Protein AF-A0A353JY39-F1 (afdb_monomer_lite)

Foldseek 3Di:
DDPPPDPPVVVVVVVVVVVVVVVVVVVVVVVVVVVVVLVVVLLVLLVQLLVLLVLLCVLQVCLLVDDPPPVVSLVVSLVSLVVSLVSLVVSLVVLVVDDDDPVLVQLSVLQSQLSVLVSVLSVLLSVCSVPLQDPCLVVSLVSSLVSNVSSQVSQVSSDDDSNGRDNPPSSNCRSVSSSSNSVVNNVLLVVLVVLLVLLVQLLVLVVVLLVLVVVLLDDLLVVVVCVVVVVDDLVVSVVNLVVSLVSLVVSVVSLVPRDDDPVCVVLSVLVVVLSVLSNVLSVLVNVLSVVCVVCVPDPCPVVSVVSSVVSVVSSVVSVVSSVVSVVVSVVSSVQSNDSVND

Radius of gyration: 44.26 Å; chains: 1; bounding box: 111×28×145 Å

Structure (mmCIF, N/CA/C/O backbone):
data_AF-A0A353JY39-F1
#
_entry.id   AF-A0A353JY39-F1
#
loop_
_atom_site.group_PDB
_atom_site.id
_atom_site.type_symbol
_atom_site.label_atom_id
_atom_site.label_alt_id
_atom_site.label_comp_id
_atom_site.label_asym_id
_atom_site.label_entity_id
_atom_site.label_seq_id
_atom_site.pdbx_PDB_ins_code
_atom_site.Cartn_x
_atom_site.Cartn_y
_atom_site.Cartn_z
_atom_site.occupancy
_atom_site.B_iso_or_equiv
_atom_site.auth_seq_id
_atom_site.auth_comp_id
_atom_site.auth_asym_id
_atom_site.auth_atom_id
_atom_site.pdbx_PDB_model_num
ATOM 1 N N . MET A 1 1 ? 64.633 9.446 -84.392 1.00 46.12 1 MET A N 1
ATOM 2 C CA . MET A 1 1 ? 63.881 8.687 -83.368 1.00 46.12 1 MET A CA 1
ATOM 3 C C . MET A 1 1 ? 62.642 8.111 -84.036 1.00 46.12 1 MET A C 1
ATOM 5 O O . MET A 1 1 ? 61.739 8.867 -84.366 1.00 46.12 1 MET A O 1
ATOM 9 N N . GLU A 1 2 ? 62.641 6.811 -84.340 1.00 43.53 2 GLU A N 1
ATOM 10 C CA . GLU A 1 2 ? 61.484 6.137 -84.943 1.00 43.53 2 GLU A CA 1
ATOM 11 C C . GLU A 1 2 ? 60.332 6.059 -83.935 1.00 43.53 2 GLU A C 1
ATOM 13 O O . GLU A 1 2 ? 60.434 5.409 -82.895 1.00 43.53 2 GLU A O 1
ATOM 18 N N . ASN A 1 3 ? 59.214 6.708 -84.256 1.00 50.06 3 ASN A N 1
ATOM 19 C CA . ASN A 1 3 ? 57.955 6.507 -83.549 1.00 50.06 3 ASN A CA 1
ATOM 20 C C . ASN A 1 3 ? 57.440 5.100 -83.891 1.00 50.06 3 ASN A C 1
ATOM 22 O O . ASN A 1 3 ? 56.771 4.910 -84.909 1.00 50.06 3 ASN A O 1
ATOM 26 N N . LYS A 1 4 ? 57.769 4.099 -83.060 1.00 56.47 4 LYS A N 1
ATOM 27 C CA . LYS A 1 4 ? 57.176 2.755 -83.143 1.00 56.47 4 LYS A CA 1
ATOM 28 C C . LYS A 1 4 ? 55.656 2.904 -83.058 1.00 56.47 4 LYS A C 1
ATOM 30 O O . LYS A 1 4 ? 55.107 3.148 -81.985 1.00 56.47 4 LYS A O 1
ATOM 35 N N . LYS A 1 5 ? 54.968 2.783 -84.201 1.00 60.97 5 LYS A N 1
ATOM 36 C CA . LYS A 1 5 ? 53.504 2.767 -84.258 1.00 60.97 5 LYS A CA 1
ATOM 37 C C . LYS A 1 5 ? 53.021 1.603 -83.402 1.00 60.97 5 LYS A C 1
ATOM 39 O O . LYS A 1 5 ? 53.184 0.439 -83.751 1.00 60.97 5 LYS A O 1
ATOM 44 N N . MET A 1 6 ? 52.459 1.954 -82.255 1.00 65.38 6 MET A N 1
ATOM 45 C CA . MET A 1 6 ? 51.831 1.036 -81.321 1.00 65.38 6 MET A CA 1
ATOM 46 C C . MET A 1 6 ? 50.831 0.149 -82.073 1.00 65.38 6 MET A C 1
ATOM 48 O O . MET A 1 6 ? 49.957 0.681 -82.767 1.00 65.38 6 MET A O 1
ATOM 52 N N . SER A 1 7 ? 50.980 -1.177 -81.971 1.00 76.31 7 SER A N 1
ATOM 53 C CA . SER A 1 7 ? 50.099 -2.113 -82.673 1.00 76.31 7 SER A CA 1
ATOM 54 C C . SER A 1 7 ? 48.652 -1.890 -82.228 1.00 76.31 7 SER A C 1
ATOM 56 O O . SER A 1 7 ? 48.381 -1.588 -81.063 1.00 76.31 7 SER A O 1
ATOM 58 N N . THR A 1 8 ? 47.709 -2.012 -83.160 1.00 74.81 8 THR A N 1
ATOM 59 C CA . THR A 1 8 ? 46.280 -1.776 -82.906 1.00 74.81 8 THR A CA 1
ATOM 60 C C . THR A 1 8 ? 45.768 -2.584 -81.705 1.00 74.81 8 THR A C 1
ATOM 62 O O . THR A 1 8 ? 44.986 -2.062 -80.916 1.00 74.81 8 THR A O 1
ATOM 65 N N . GLY A 1 9 ? 46.289 -3.799 -81.487 1.00 78.56 9 GLY A N 1
ATOM 66 C CA . GLY A 1 9 ? 45.952 -4.635 -80.328 1.00 78.56 9 GLY A CA 1
ATOM 67 C C . GLY A 1 9 ? 46.364 -4.037 -78.976 1.00 78.56 9 GLY A C 1
ATOM 68 O O . GLY A 1 9 ? 45.586 -4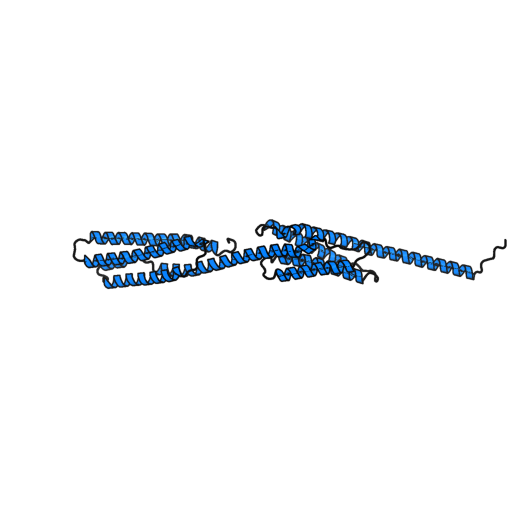.084 -78.027 1.00 78.56 9 GLY A O 1
ATOM 69 N N . LEU A 1 10 ? 47.535 -3.395 -78.884 1.00 81.44 10 LEU A N 1
ATOM 70 C CA . LEU A 1 10 ? 47.996 -2.778 -77.634 1.00 81.44 10 LEU A CA 1
ATOM 71 C C . LEU A 1 10 ? 47.158 -1.537 -77.268 1.00 81.44 10 LEU A C 1
ATOM 73 O O . LEU A 1 10 ? 46.909 -1.287 -76.091 1.00 81.44 10 LEU A O 1
ATOM 77 N N . LYS A 1 11 ? 46.654 -0.797 -78.267 1.00 83.00 11 LYS A N 1
ATOM 78 C CA . LYS A 1 11 ? 45.727 0.329 -78.043 1.00 83.00 11 LYS A CA 1
ATOM 79 C C . LYS A 1 11 ? 44.382 -0.140 -77.481 1.00 83.00 11 LYS A C 1
ATOM 81 O O . LYS A 1 11 ? 43.864 0.485 -76.561 1.00 83.00 11 LYS A O 1
ATOM 86 N N . VAL A 1 12 ? 43.843 -1.247 -77.998 1.00 84.88 12 VAL A N 1
ATOM 87 C CA . VAL A 1 12 ? 42.576 -1.832 -77.522 1.00 84.88 12 VAL A CA 1
ATOM 88 C C . VAL A 1 12 ? 42.689 -2.294 -76.066 1.00 84.88 12 VAL A C 1
ATOM 90 O O . VAL A 1 12 ? 41.797 -2.006 -75.273 1.00 84.88 12 VAL A O 1
ATOM 93 N N . ILE A 1 13 ? 43.804 -2.929 -75.685 1.00 86.56 13 ILE A N 1
ATOM 94 C CA . ILE A 1 13 ? 44.046 -3.377 -74.301 1.00 86.56 13 ILE A CA 1
ATOM 95 C C . ILE A 1 13 ? 44.096 -2.192 -73.328 1.00 86.56 13 ILE A C 1
ATOM 97 O O . ILE A 1 13 ? 43.493 -2.252 -72.259 1.00 86.56 13 ILE A O 1
ATOM 101 N N . ILE A 1 14 ? 44.770 -1.097 -73.697 1.00 86.94 14 ILE A N 1
ATOM 102 C CA . ILE A 1 14 ? 44.847 0.099 -72.843 1.00 86.94 14 ILE A CA 1
ATOM 103 C C . ILE A 1 14 ? 43.473 0.745 -72.670 1.00 86.94 14 ILE A C 1
ATOM 105 O O . ILE A 1 14 ? 43.105 1.085 -71.549 1.00 86.94 14 ILE A O 1
ATOM 109 N N . VAL A 1 15 ? 42.691 0.878 -73.746 1.00 88.81 15 VAL A N 1
ATOM 110 C CA . VAL A 1 15 ? 41.332 1.437 -73.667 1.00 88.81 15 VAL A CA 1
ATOM 111 C C . VAL A 1 15 ? 40.428 0.555 -72.802 1.00 88.81 15 VAL A C 1
ATOM 113 O O . VAL A 1 15 ? 39.748 1.074 -71.921 1.00 88.81 15 VAL A O 1
ATOM 116 N N . ALA A 1 16 ? 40.472 -0.770 -72.977 1.00 87.31 16 ALA A N 1
ATOM 117 C CA . ALA A 1 16 ? 39.720 -1.704 -72.139 1.00 87.31 16 ALA A CA 1
ATOM 118 C C . ALA A 1 16 ? 40.132 -1.610 -70.658 1.00 87.31 16 ALA A C 1
ATOM 120 O O . ALA A 1 16 ? 39.270 -1.577 -69.781 1.00 87.31 16 ALA A O 1
ATOM 121 N N . GLY A 1 17 ? 41.435 -1.495 -70.377 1.00 89.44 17 GLY A N 1
ATOM 122 C CA . GLY A 1 17 ? 41.959 -1.305 -69.024 1.00 89.44 17 GLY A CA 1
ATOM 123 C C . GLY A 1 17 ? 41.495 0.003 -68.379 1.00 89.44 17 GLY A C 1
ATOM 124 O O . GLY A 1 17 ? 41.065 -0.004 -67.226 1.00 89.44 17 GLY A O 1
ATOM 125 N N . ILE A 1 18 ? 41.508 1.113 -69.126 1.00 90.19 18 ILE A N 1
ATOM 126 C CA . ILE A 1 18 ? 40.996 2.408 -68.656 1.00 90.19 18 ILE A CA 1
ATOM 127 C C . ILE A 1 18 ? 39.492 2.318 -68.384 1.00 90.19 18 ILE A C 1
ATOM 129 O O . ILE A 1 18 ? 39.057 2.739 -67.317 1.00 90.19 18 ILE A O 1
ATOM 133 N N . CYS A 1 19 ? 38.703 1.718 -69.283 1.00 90.12 19 CYS A N 1
ATOM 134 C CA . CYS A 1 19 ? 37.266 1.531 -69.075 1.00 90.12 19 CYS A CA 1
ATOM 135 C C . CYS A 1 19 ? 36.965 0.703 -67.817 1.00 90.12 19 CYS A C 1
ATOM 137 O O . CYS A 1 19 ? 36.124 1.108 -67.016 1.00 90.12 19 CYS A O 1
ATOM 139 N N . LEU A 1 20 ? 37.669 -0.413 -67.600 1.00 89.38 20 LEU A N 1
ATOM 140 C CA . LEU A 1 20 ? 37.505 -1.236 -66.396 1.00 89.38 20 LEU A CA 1
ATOM 141 C C . LEU A 1 20 ? 37.876 -0.467 -65.123 1.00 89.38 20 LEU A C 1
ATOM 143 O O . LEU A 1 20 ? 37.146 -0.530 -64.134 1.00 89.38 20 LEU A O 1
ATOM 147 N N . LEU A 1 21 ? 38.966 0.306 -65.154 1.00 89.94 21 LEU A N 1
ATOM 148 C CA . LEU A 1 21 ? 39.374 1.143 -64.028 1.00 89.94 21 LEU A CA 1
ATOM 149 C C . LEU A 1 21 ? 38.345 2.248 -63.744 1.00 89.94 21 LEU A C 1
ATOM 151 O O . LEU A 1 21 ? 38.000 2.475 -62.588 1.00 89.94 21 LEU A O 1
ATOM 155 N N . SER A 1 22 ? 37.808 2.906 -64.775 1.00 85.00 22 SER A N 1
ATOM 156 C CA . SER A 1 22 ? 36.758 3.921 -64.630 1.00 85.00 22 SER A CA 1
ATOM 157 C C . SER A 1 22 ? 35.471 3.338 -64.044 1.00 85.00 22 SER A C 1
ATOM 159 O O . SER A 1 22 ? 34.883 3.953 -63.155 1.00 85.00 22 SER A O 1
ATOM 161 N N . VAL A 1 23 ? 35.060 2.142 -64.482 1.00 88.31 23 VAL A N 1
ATOM 162 C CA . VAL A 1 23 ? 33.900 1.426 -63.924 1.00 88.31 23 VAL A CA 1
ATOM 163 C C . VAL A 1 23 ? 34.144 1.056 -62.462 1.00 88.31 23 VAL A C 1
ATOM 165 O O . VAL A 1 23 ? 33.276 1.295 -61.627 1.00 88.31 23 VAL A O 1
ATOM 168 N N . TYR A 1 24 ? 35.331 0.546 -62.122 1.00 87.69 24 TYR A N 1
ATOM 169 C CA . TYR A 1 24 ? 35.697 0.233 -60.739 1.00 87.69 24 TYR A CA 1
ATOM 170 C C . TYR A 1 24 ? 35.691 1.477 -59.839 1.00 87.69 24 TYR A C 1
ATOM 172 O O . TYR A 1 24 ? 35.116 1.455 -58.750 1.00 87.69 24 TYR A O 1
ATOM 180 N N . ILE A 1 25 ? 36.277 2.585 -60.302 1.00 85.50 25 ILE A N 1
ATOM 181 C CA . ILE A 1 25 ? 36.287 3.856 -59.572 1.00 85.50 25 ILE A CA 1
ATOM 182 C C . ILE A 1 25 ? 34.849 4.344 -59.362 1.00 85.50 25 ILE A C 1
ATOM 184 O O . ILE A 1 25 ? 34.462 4.592 -58.221 1.00 85.50 25 ILE A O 1
ATOM 188 N N . ALA A 1 26 ? 34.031 4.411 -60.415 1.00 81.81 26 ALA A N 1
ATOM 189 C CA . ALA A 1 26 ? 32.632 4.831 -60.325 1.00 81.81 26 ALA A CA 1
ATOM 190 C C . ALA A 1 26 ? 31.807 3.941 -59.376 1.00 81.81 26 ALA A C 1
ATOM 192 O O . ALA A 1 26 ? 31.045 4.454 -58.551 1.00 81.81 26 ALA A O 1
ATOM 193 N N . TYR A 1 27 ? 32.005 2.623 -59.435 1.00 82.00 27 TYR A N 1
ATOM 194 C CA . TYR A 1 27 ? 31.388 1.657 -58.527 1.00 82.00 27 TYR A CA 1
ATOM 195 C C . TYR A 1 27 ? 31.804 1.906 -57.070 1.00 82.00 27 TYR A C 1
ATOM 197 O O . TYR A 1 27 ? 30.948 2.029 -56.196 1.00 82.00 27 TYR A O 1
ATOM 205 N N . SER A 1 28 ? 33.105 2.087 -56.813 1.00 78.94 28 SER A N 1
ATOM 206 C CA . SER A 1 28 ? 33.630 2.365 -55.470 1.00 78.94 28 SER A CA 1
ATOM 207 C C . SER A 1 28 ? 33.108 3.687 -54.893 1.00 78.94 28 SER A C 1
ATOM 209 O O . SER A 1 28 ? 32.737 3.746 -53.723 1.00 78.94 28 SER A O 1
ATOM 211 N N . PHE A 1 29 ? 33.007 4.742 -55.709 1.00 82.44 29 PHE A N 1
ATOM 212 C CA . PHE A 1 29 ? 32.440 6.028 -55.298 1.00 82.44 29 PHE A CA 1
ATOM 213 C C . PHE A 1 29 ? 30.951 5.917 -54.974 1.00 82.44 29 PHE A C 1
ATOM 215 O O . PHE A 1 29 ? 30.500 6.489 -53.981 1.00 82.44 29 PHE A O 1
ATOM 222 N N . THR A 1 30 ? 30.199 5.173 -55.787 1.00 76.81 30 THR A N 1
ATOM 223 C CA . THR A 1 30 ? 28.758 4.974 -55.589 1.00 76.81 30 THR A CA 1
ATOM 224 C C . THR A 1 30 ? 28.490 4.200 -54.302 1.00 76.81 30 THR A C 1
ATOM 226 O O . THR A 1 30 ? 27.730 4.677 -53.463 1.00 76.81 30 THR A O 1
ATOM 229 N N . ILE A 1 31 ? 29.206 3.092 -54.082 1.00 76.56 31 ILE A N 1
ATOM 230 C CA . ILE A 1 31 ? 29.132 2.314 -52.839 1.00 76.56 31 ILE A CA 1
ATOM 231 C C . ILE A 1 31 ? 29.473 3.183 -51.634 1.00 76.56 31 ILE A C 1
ATOM 233 O O . ILE A 1 31 ? 28.668 3.303 -50.717 1.00 76.56 31 ILE A O 1
ATOM 237 N N . ASN A 1 32 ? 30.609 3.885 -51.669 1.00 80.81 32 ASN A N 1
ATOM 238 C CA . ASN A 1 32 ? 31.017 4.746 -50.561 1.00 80.81 32 ASN A CA 1
ATOM 239 C C . ASN A 1 32 ? 29.974 5.834 -50.256 1.00 80.81 32 ASN A C 1
ATOM 241 O O . ASN A 1 32 ? 29.791 6.210 -49.097 1.00 80.81 32 ASN A O 1
ATOM 245 N N . LYS A 1 33 ? 29.279 6.359 -51.272 1.00 80.62 33 LYS A N 1
ATOM 246 C CA . LYS A 1 33 ? 28.194 7.331 -51.089 1.00 80.62 33 LYS A CA 1
ATOM 247 C C . LYS A 1 33 ? 26.969 6.696 -50.425 1.00 80.62 33 LYS A C 1
ATOM 249 O O . LYS A 1 33 ? 26.444 7.287 -49.481 1.00 80.62 33 LYS A O 1
ATOM 254 N N . GLU A 1 34 ? 26.536 5.524 -50.884 1.00 76.75 34 GLU A N 1
ATOM 255 C CA . GLU A 1 34 ? 25.415 4.776 -50.297 1.00 76.75 34 GLU A CA 1
ATOM 256 C C . GLU A 1 34 ? 25.694 4.389 -48.841 1.00 76.75 34 GLU A C 1
ATOM 258 O O . GLU A 1 34 ? 24.859 4.608 -47.963 1.00 76.75 34 GLU A O 1
ATOM 263 N N . ASP A 1 35 ? 26.908 3.926 -48.554 1.00 86.25 35 ASP A N 1
ATOM 264 C CA . ASP A 1 35 ? 27.337 3.567 -47.204 1.00 86.25 35 ASP A CA 1
ATOM 265 C C . ASP A 1 35 ? 27.367 4.769 -46.271 1.00 86.25 35 ASP A C 1
ATOM 267 O O . ASP A 1 35 ? 26.907 4.695 -45.133 1.00 86.25 35 ASP A O 1
ATOM 271 N N . ASN A 1 36 ? 27.889 5.901 -46.749 1.00 86.62 36 ASN A N 1
ATOM 272 C CA . ASN A 1 36 ? 27.896 7.135 -45.978 1.00 86.62 36 ASN A CA 1
ATOM 273 C C . ASN A 1 36 ? 26.468 7.629 -45.709 1.00 86.62 36 ASN A C 1
ATOM 275 O O . ASN A 1 36 ? 26.185 8.072 -44.598 1.00 86.62 36 ASN A O 1
ATOM 279 N N . ALA A 1 37 ? 25.556 7.535 -46.683 1.00 88.19 37 ALA A N 1
ATOM 280 C CA . ALA A 1 37 ? 24.152 7.900 -46.494 1.00 88.19 37 ALA A CA 1
ATOM 281 C C . ALA A 1 37 ? 23.458 6.995 -45.460 1.00 88.19 37 ALA A C 1
ATOM 283 O O . ALA A 1 37 ? 22.751 7.491 -44.576 1.00 88.19 37 ALA A O 1
ATOM 284 N N . TYR A 1 38 ? 23.712 5.687 -45.521 1.00 92.44 38 TYR A N 1
ATOM 285 C CA . TYR A 1 38 ? 23.230 4.711 -44.546 1.00 92.44 38 TYR A CA 1
ATOM 286 C C . TYR A 1 38 ? 23.772 4.993 -43.133 1.00 92.44 38 TYR A C 1
ATOM 288 O O . TYR A 1 38 ? 22.995 5.162 -42.191 1.00 92.44 38 TYR A O 1
ATOM 296 N N . ILE A 1 39 ? 25.093 5.147 -42.987 1.00 92.19 39 ILE A N 1
ATOM 297 C CA . ILE A 1 39 ? 25.752 5.450 -41.706 1.00 92.19 39 ILE A CA 1
ATOM 298 C C . ILE A 1 39 ? 25.235 6.772 -41.123 1.00 92.19 39 ILE A C 1
ATOM 300 O O . ILE A 1 39 ? 24.925 6.841 -39.935 1.00 92.19 39 ILE A O 1
ATOM 304 N N . ASN A 1 40 ? 25.091 7.816 -41.943 1.00 91.19 40 ASN A N 1
ATOM 305 C CA . ASN A 1 40 ? 24.564 9.108 -41.494 1.00 91.19 40 ASN A CA 1
ATOM 306 C C . ASN A 1 40 ? 23.102 9.009 -41.033 1.00 91.19 40 ASN A C 1
ATOM 308 O O . ASN A 1 40 ? 22.717 9.667 -40.064 1.00 91.19 40 ASN A O 1
ATOM 312 N N . SER A 1 41 ? 22.294 8.170 -41.687 1.00 92.06 41 SER A N 1
ATOM 313 C CA . SER A 1 41 ? 20.909 7.922 -41.276 1.00 92.06 41 SER A CA 1
ATOM 314 C C . SER A 1 41 ? 20.860 7.284 -39.889 1.00 92.06 41 SER A C 1
ATOM 316 O O . SER A 1 41 ? 20.146 7.777 -39.017 1.00 92.06 41 SER A O 1
ATOM 318 N N . LEU A 1 42 ? 21.681 6.259 -39.639 1.00 95.00 42 LEU A N 1
ATOM 319 C CA . LEU A 1 42 ? 21.788 5.643 -38.314 1.00 95.00 42 LEU A CA 1
ATOM 320 C C . LEU A 1 42 ? 22.358 6.598 -37.260 1.00 95.00 42 LEU A C 1
ATOM 322 O O . LEU A 1 42 ? 21.903 6.596 -36.118 1.00 95.00 42 LEU A O 1
ATOM 326 N N . TYR A 1 43 ? 23.305 7.462 -37.632 1.00 95.00 43 TYR A N 1
ATOM 327 C CA . TYR A 1 43 ? 23.878 8.452 -36.720 1.00 95.00 43 TYR A CA 1
ATOM 328 C C . TYR A 1 43 ? 22.816 9.405 -36.149 1.00 95.00 43 TYR A C 1
ATOM 330 O O . TYR A 1 43 ? 22.821 9.691 -34.951 1.00 95.00 43 TYR A O 1
ATOM 338 N N . LYS A 1 44 ? 21.849 9.833 -36.971 1.00 94.94 44 LYS A N 1
ATOM 339 C CA . LYS A 1 44 ? 20.712 10.650 -36.515 1.00 94.94 44 LYS A CA 1
ATOM 340 C C . LYS A 1 44 ? 19.888 9.938 -35.438 1.00 94.94 44 LYS A C 1
ATOM 342 O O . LYS A 1 44 ? 19.470 10.572 -34.472 1.00 94.94 44 LYS A O 1
ATOM 347 N N . TYR A 1 45 ? 19.637 8.638 -35.590 1.00 96.56 45 TYR A N 1
ATOM 348 C CA . TYR A 1 45 ? 18.886 7.868 -34.594 1.00 96.56 45 TYR A CA 1
ATOM 349 C C . TYR A 1 45 ? 19.711 7.599 -33.339 1.00 96.56 45 TYR A C 1
ATOM 351 O O . TYR A 1 45 ? 19.184 7.746 -32.243 1.00 96.56 45 TYR A O 1
ATOM 359 N N . LYS A 1 46 ? 21.017 7.344 -33.483 1.00 96.44 46 LYS A N 1
ATOM 360 C CA . LYS A 1 46 ? 21.963 7.268 -32.362 1.00 96.44 46 LYS A CA 1
ATOM 361 C C . LYS A 1 46 ? 21.882 8.516 -31.479 1.00 96.44 46 LYS A C 1
ATOM 363 O O . LYS A 1 46 ? 21.682 8.389 -30.280 1.00 96.44 46 LYS A O 1
ATOM 368 N N . GLN A 1 47 ? 21.925 9.714 -32.067 1.00 96.44 47 GLN A N 1
ATOM 369 C CA . GLN A 1 47 ? 21.804 10.967 -31.306 1.00 96.44 47 GLN A CA 1
ATOM 370 C C . GLN A 1 47 ? 20.476 11.087 -30.545 1.00 96.44 47 GLN A C 1
ATOM 372 O O . GLN A 1 47 ? 20.454 11.597 -29.427 1.00 96.44 47 GLN A O 1
ATOM 377 N N . LYS A 1 48 ? 19.370 10.613 -31.133 1.00 97.75 48 LYS A N 1
ATOM 378 C CA . LYS A 1 48 ? 18.065 10.601 -30.459 1.00 97.75 48 LYS A CA 1
ATOM 379 C C . LYS A 1 48 ? 18.048 9.637 -29.276 1.00 97.75 48 LYS A C 1
ATOM 381 O O . LYS A 1 48 ? 17.579 10.021 -28.213 1.00 97.75 48 LYS A O 1
ATOM 386 N N . VAL A 1 49 ? 18.573 8.422 -29.445 1.00 98.25 49 VAL A N 1
ATOM 387 C CA . VAL A 1 49 ? 18.645 7.437 -28.354 1.00 98.25 49 VAL A CA 1
ATOM 388 C C . VAL A 1 49 ? 19.516 7.953 -27.211 1.00 98.25 49 VAL A C 1
ATOM 390 O O . VAL A 1 49 ? 19.092 7.888 -26.062 1.00 98.25 49 VAL A O 1
ATOM 393 N N . ASP A 1 50 ? 20.676 8.543 -27.506 1.00 96.81 50 ASP A N 1
ATOM 394 C CA . ASP A 1 50 ? 21.538 9.131 -26.473 1.00 96.81 50 ASP A CA 1
ATOM 395 C C . ASP A 1 50 ? 20.818 10.239 -25.688 1.00 96.81 50 ASP A C 1
ATOM 397 O O . ASP A 1 50 ? 20.928 10.314 -24.462 1.00 96.81 50 ASP A O 1
ATOM 401 N N . ALA A 1 51 ? 20.063 11.098 -26.384 1.00 97.44 51 ALA A N 1
ATOM 402 C CA . ALA A 1 51 ? 19.281 12.154 -25.751 1.00 97.44 51 ALA A CA 1
ATOM 403 C C . ALA A 1 51 ? 18.187 11.581 -24.837 1.00 97.44 51 ALA A C 1
ATOM 405 O O . ALA A 1 51 ? 18.039 12.049 -23.710 1.00 97.44 51 ALA A O 1
ATOM 406 N N . ILE A 1 52 ? 17.478 10.539 -25.283 1.00 98.44 52 ILE A N 1
ATOM 407 C CA . ILE A 1 52 ? 16.466 9.841 -24.477 1.00 98.44 52 ILE A CA 1
ATOM 408 C C . ILE A 1 52 ? 17.110 9.224 -23.231 1.00 98.44 52 ILE A C 1
ATOM 410 O O . ILE A 1 52 ? 16.637 9.460 -22.123 1.00 98.44 52 ILE A O 1
ATOM 414 N N . ASN A 1 53 ? 18.229 8.510 -23.381 1.00 98.00 53 ASN A N 1
ATOM 415 C CA . ASN A 1 53 ? 18.948 7.908 -22.254 1.00 98.00 53 ASN A CA 1
ATOM 416 C C . ASN A 1 53 ? 19.378 8.964 -21.230 1.00 98.00 53 ASN A C 1
ATOM 418 O O . ASN A 1 53 ? 19.235 8.764 -20.025 1.00 98.00 53 ASN A O 1
ATOM 422 N N . LYS A 1 54 ? 19.861 10.121 -21.699 1.00 97.00 54 LYS A N 1
ATOM 423 C CA . LYS A 1 54 ? 20.213 11.246 -20.829 1.00 97.00 54 LYS A CA 1
ATOM 424 C C . LYS A 1 54 ? 18.992 11.801 -20.091 1.00 97.00 54 LYS A C 1
ATOM 426 O O . LYS A 1 54 ? 19.090 12.081 -18.899 1.00 97.00 54 LYS A O 1
ATOM 431 N N . THR A 1 55 ? 17.850 11.937 -20.764 1.00 97.69 55 THR A N 1
ATOM 432 C CA . THR A 1 55 ? 16.589 12.351 -20.130 1.00 97.69 55 THR A CA 1
ATOM 433 C C . THR A 1 55 ? 16.158 11.364 -19.050 1.00 97.69 55 THR A C 1
ATOM 435 O O . THR A 1 55 ? 15.835 11.795 -17.944 1.00 97.69 55 THR A O 1
ATOM 438 N N . VAL A 1 56 ? 16.210 10.056 -19.323 1.00 98.19 56 VAL A N 1
ATOM 439 C CA . VAL A 1 56 ? 15.879 9.002 -18.348 1.00 98.19 56 VAL A CA 1
ATOM 440 C C . VAL A 1 56 ? 16.794 9.083 -17.127 1.00 98.19 56 VAL A C 1
ATOM 442 O O . VAL A 1 56 ? 16.302 9.131 -16.001 1.00 98.19 56 VAL A O 1
ATOM 445 N N . VAL A 1 57 ? 18.111 9.190 -17.336 1.00 97.75 57 VAL A N 1
ATOM 446 C CA . VAL A 1 57 ? 19.090 9.363 -16.251 1.00 97.75 57 VAL A CA 1
ATOM 447 C C . VAL A 1 57 ? 18.778 10.597 -15.412 1.00 97.75 57 VAL A C 1
ATOM 449 O O . VAL A 1 57 ? 18.686 10.491 -14.195 1.00 97.75 57 VAL A O 1
ATOM 452 N N . ASN A 1 58 ? 18.572 11.754 -16.040 1.00 96.88 58 ASN A N 1
ATOM 453 C CA . ASN A 1 58 ? 18.282 12.994 -15.320 1.00 96.88 58 ASN A CA 1
ATOM 454 C C . ASN A 1 58 ? 16.966 12.916 -14.536 1.00 96.88 58 ASN A C 1
ATOM 456 O O . ASN A 1 58 ? 16.880 13.444 -13.433 1.00 96.88 58 ASN A O 1
ATOM 460 N N . THR A 1 59 ? 15.958 12.249 -15.100 1.00 97.44 59 THR A N 1
ATOM 461 C CA . THR A 1 59 ? 14.635 12.080 -14.484 1.00 97.44 59 THR A CA 1
ATOM 462 C C . THR A 1 59 ? 14.702 11.187 -13.244 1.00 97.44 59 THR A C 1
ATOM 464 O O . THR A 1 59 ? 14.005 11.442 -12.268 1.00 97.44 59 THR A O 1
ATOM 467 N N . LEU A 1 60 ? 15.554 10.158 -13.264 1.00 97.19 60 LEU A N 1
ATOM 468 C CA . LEU A 1 60 ? 15.626 9.138 -12.214 1.00 97.19 60 LEU A CA 1
ATOM 469 C C . LEU A 1 60 ? 16.839 9.263 -11.292 1.00 97.19 60 LEU A C 1
ATOM 471 O O . LEU A 1 60 ? 17.015 8.428 -10.408 1.00 97.19 60 LEU A O 1
ATOM 475 N N . ASN A 1 61 ? 17.679 10.286 -11.462 1.00 90.94 61 ASN A N 1
ATOM 476 C CA . ASN A 1 61 ? 18.954 10.357 -10.753 1.00 90.94 61 ASN A CA 1
ATOM 477 C C . ASN A 1 61 ? 18.808 10.334 -9.221 1.00 90.94 61 ASN A C 1
ATOM 479 O O . ASN A 1 61 ? 19.696 9.813 -8.554 1.00 90.94 61 ASN A O 1
ATOM 483 N N . ASN A 1 62 ? 17.699 10.850 -8.685 1.00 91.56 62 ASN A N 1
ATOM 484 C CA . ASN A 1 62 ? 17.465 10.993 -7.243 1.00 91.56 62 ASN A CA 1
ATOM 485 C C . ASN A 1 62 ? 16.163 10.310 -6.777 1.00 91.56 62 ASN A C 1
ATOM 487 O O . ASN A 1 62 ? 15.601 10.692 -5.749 1.00 91.56 62 ASN A O 1
ATOM 491 N N . ILE A 1 63 ? 15.638 9.344 -7.544 1.00 95.88 63 ILE A N 1
ATOM 492 C CA . ILE A 1 63 ? 14.363 8.679 -7.214 1.00 95.88 63 ILE A CA 1
ATOM 493 C C . ILE A 1 63 ? 14.418 7.959 -5.857 1.00 95.88 63 ILE A C 1
ATOM 495 O O . ILE A 1 63 ? 13.431 7.929 -5.131 1.00 95.88 63 ILE A O 1
ATOM 499 N N . ASP A 1 64 ? 15.582 7.434 -5.478 1.00 94.19 64 ASP A N 1
ATOM 500 C CA . ASP A 1 64 ? 15.815 6.708 -4.228 1.00 94.19 64 ASP A CA 1
ATOM 501 C C . ASP A 1 64 ? 15.791 7.596 -2.978 1.00 94.19 64 ASP A C 1
ATOM 503 O O . ASP A 1 64 ? 15.576 7.094 -1.877 1.00 94.19 64 ASP A O 1
ATOM 507 N N . SER A 1 65 ? 15.978 8.907 -3.138 1.00 93.06 65 SER A N 1
ATOM 508 C CA . SER A 1 65 ? 15.880 9.886 -2.048 1.00 93.06 65 SER A CA 1
ATOM 509 C C . SER A 1 65 ? 14.518 10.575 -1.951 1.00 93.06 65 SER A C 1
ATOM 511 O O . SER A 1 65 ? 14.340 11.440 -1.097 1.00 93.06 65 SER A O 1
ATOM 513 N N . LEU A 1 66 ? 13.574 10.250 -2.839 1.00 93.75 66 LEU A N 1
ATOM 514 C CA . LEU A 1 66 ? 12.311 10.972 -2.913 1.00 93.75 66 LEU A CA 1
ATOM 515 C C . LEU A 1 66 ? 11.394 10.643 -1.720 1.00 93.75 66 LEU A C 1
ATOM 517 O O . LEU A 1 66 ? 11.350 9.510 -1.220 1.00 93.75 66 LEU A O 1
ATOM 521 N N . ASP A 1 67 ? 10.647 11.648 -1.266 1.00 91.38 67 ASP A N 1
ATOM 522 C CA . ASP A 1 67 ? 9.544 11.441 -0.334 1.00 91.38 67 ASP A CA 1
ATOM 523 C C . ASP A 1 67 ? 8.413 10.697 -1.054 1.00 91.38 67 ASP A C 1
ATOM 525 O O . ASP A 1 67 ? 7.990 11.071 -2.147 1.00 91.38 67 ASP A O 1
ATOM 529 N N . THR A 1 68 ? 7.939 9.614 -0.451 1.00 89.69 68 THR A N 1
ATOM 530 C CA . THR A 1 68 ? 6.872 8.766 -0.991 1.00 89.69 68 THR A CA 1
ATOM 531 C C . THR A 1 68 ? 5.527 9.487 -1.032 1.00 89.69 68 THR A C 1
ATOM 533 O O . THR A 1 68 ? 4.689 9.123 -1.855 1.00 89.69 68 THR A O 1
ATOM 536 N N . ASN A 1 69 ? 5.353 10.537 -0.221 1.00 87.06 69 ASN A N 1
ATOM 537 C CA . ASN A 1 69 ? 4.148 11.367 -0.184 1.00 87.06 69 ASN A CA 1
ATOM 538 C C . ASN A 1 69 ? 4.179 12.543 -1.179 1.00 87.06 69 ASN A C 1
ATOM 540 O O . ASN A 1 69 ? 3.187 13.258 -1.321 1.00 87.06 69 ASN A O 1
ATOM 544 N N . ASP A 1 70 ? 5.288 12.763 -1.893 1.00 91.88 70 ASP A N 1
ATOM 545 C CA . ASP A 1 70 ? 5.394 13.826 -2.897 1.00 91.88 70 ASP A CA 1
ATOM 546 C C . ASP A 1 70 ? 4.782 13.391 -4.239 1.00 91.88 70 ASP A C 1
ATOM 548 O O . ASP A 1 70 ? 5.462 13.123 -5.238 1.00 91.88 70 ASP A O 1
ATOM 552 N N . GLU A 1 71 ? 3.451 13.310 -4.259 1.00 89.44 71 GLU A N 1
ATOM 553 C CA . GLU A 1 71 ? 2.690 12.864 -5.428 1.00 89.44 71 GLU A CA 1
ATOM 554 C C . GLU A 1 71 ? 2.962 13.718 -6.668 1.00 89.44 71 GLU A C 1
ATOM 556 O O . GLU A 1 71 ? 2.979 13.209 -7.792 1.00 89.44 71 GLU A O 1
ATOM 561 N N . LYS A 1 72 ? 3.201 15.021 -6.483 1.00 93.19 72 LYS A N 1
ATOM 562 C CA . LYS A 1 72 ? 3.466 15.945 -7.586 1.00 93.19 72 LYS A CA 1
ATOM 563 C C . LYS A 1 72 ? 4.756 15.567 -8.306 1.00 93.19 72 LYS A C 1
ATOM 565 O O . LYS A 1 72 ? 4.743 15.440 -9.533 1.00 93.19 72 LYS A O 1
ATOM 570 N N . ASN A 1 73 ? 5.847 15.370 -7.566 1.00 93.44 73 ASN A N 1
ATOM 571 C CA . ASN A 1 73 ? 7.121 14.989 -8.168 1.00 93.44 73 ASN A CA 1
ATOM 572 C C . ASN A 1 73 ? 7.064 13.578 -8.766 1.00 93.44 73 ASN A C 1
ATOM 574 O O . ASN A 1 73 ? 7.576 13.363 -9.865 1.00 93.44 73 ASN A O 1
ATOM 578 N N . ILE A 1 74 ? 6.376 12.633 -8.118 1.00 93.56 74 ILE A N 1
ATOM 579 C CA . ILE A 1 74 ? 6.182 11.288 -8.679 1.00 93.56 74 ILE A CA 1
ATOM 580 C C . ILE A 1 74 ? 5.409 11.324 -9.997 1.00 93.56 74 ILE A C 1
ATOM 582 O O . ILE A 1 74 ? 5.794 10.651 -10.956 1.00 93.56 74 ILE A O 1
ATOM 586 N N . ASN A 1 75 ? 4.350 12.124 -10.080 1.00 94.69 75 ASN A N 1
ATOM 587 C CA . ASN A 1 75 ? 3.566 12.254 -11.303 1.00 94.69 75 ASN A CA 1
ATOM 588 C C . ASN A 1 75 ? 4.366 12.918 -12.434 1.00 94.69 75 ASN A C 1
ATOM 590 O O . ASN A 1 75 ? 4.290 12.455 -13.573 1.00 94.69 75 ASN A O 1
ATOM 594 N N . ASP A 1 76 ? 5.188 13.928 -12.138 1.00 96.19 76 ASP A N 1
ATOM 595 C CA . ASP A 1 76 ? 6.103 14.532 -13.119 1.00 96.19 76 ASP A CA 1
ATOM 596 C C . ASP A 1 76 ? 7.128 13.513 -13.655 1.00 96.19 76 ASP A C 1
ATOM 598 O O . ASP A 1 76 ? 7.322 13.392 -14.868 1.00 96.19 76 ASP A O 1
ATOM 602 N N . ILE A 1 77 ? 7.722 12.699 -12.774 1.00 97.19 77 ILE A N 1
ATOM 603 C CA . ILE A 1 77 ? 8.633 11.611 -13.165 1.00 97.19 77 ILE A CA 1
ATOM 604 C C . ILE A 1 77 ? 7.918 10.608 -14.081 1.00 97.19 77 ILE A C 1
ATOM 606 O O . ILE A 1 77 ? 8.433 10.276 -15.153 1.00 97.19 77 ILE A O 1
ATOM 610 N N . LYS A 1 78 ? 6.711 10.157 -13.711 1.00 96.06 78 LYS A N 1
ATOM 611 C CA . LYS A 1 78 ? 5.900 9.227 -14.521 1.00 96.06 78 LYS A CA 1
ATOM 612 C C . LYS A 1 78 ? 5.596 9.789 -15.911 1.00 96.06 78 LYS A C 1
ATOM 614 O O . LYS A 1 78 ? 5.698 9.063 -16.905 1.00 96.06 78 LYS A O 1
ATOM 619 N N . GLN A 1 79 ? 5.268 11.077 -16.007 1.00 97.12 79 GLN A N 1
ATOM 620 C CA . GLN A 1 79 ? 5.019 11.748 -17.285 1.00 97.12 79 GLN A CA 1
ATOM 621 C C . GLN A 1 79 ? 6.282 11.811 -18.154 1.00 97.12 79 GLN A C 1
ATOM 623 O O . GLN A 1 79 ? 6.236 11.445 -19.331 1.00 97.12 79 GLN A O 1
ATOM 628 N N . LYS A 1 80 ? 7.430 12.195 -17.581 1.00 97.94 80 LYS A N 1
ATOM 629 C CA . LYS A 1 80 ? 8.719 12.257 -18.297 1.00 97.94 80 LYS A CA 1
ATOM 630 C C . LYS A 1 80 ? 9.194 10.890 -18.792 1.00 97.94 80 LYS A C 1
ATOM 632 O O . LYS A 1 80 ? 9.721 10.787 -19.905 1.00 97.94 80 LYS A O 1
ATOM 637 N N . LEU A 1 81 ? 8.981 9.830 -18.010 1.00 97.75 81 LEU A N 1
ATOM 638 C CA . LEU A 1 81 ? 9.270 8.459 -18.439 1.00 97.75 81 LEU A CA 1
ATOM 639 C C . LEU A 1 81 ? 8.337 7.999 -19.558 1.00 97.75 81 LEU A C 1
ATOM 641 O O . LEU A 1 81 ? 8.809 7.441 -20.546 1.00 97.75 81 LEU A O 1
ATOM 645 N N . SER A 1 82 ? 7.041 8.301 -19.455 1.00 97.56 82 SER A N 1
ATOM 646 C CA . SER A 1 82 ? 6.064 7.984 -20.505 1.00 97.56 82 SER A CA 1
ATOM 647 C C . SER A 1 82 ? 6.407 8.681 -21.827 1.00 97.56 82 SER A C 1
ATOM 649 O O . SER A 1 82 ? 6.348 8.064 -22.892 1.00 97.56 82 SER A O 1
ATOM 651 N N . ALA A 1 83 ? 6.843 9.944 -21.769 1.00 98.19 83 ALA A N 1
ATOM 652 C CA . ALA A 1 83 ? 7.344 10.669 -22.935 1.00 98.19 83 ALA A CA 1
ATOM 653 C C . ALA A 1 83 ? 8.607 10.009 -23.518 1.00 98.19 83 ALA A C 1
ATOM 655 O O . ALA A 1 83 ? 8.661 9.737 -24.715 1.00 98.19 83 ALA A O 1
ATOM 656 N N . SER A 1 84 ? 9.578 9.656 -22.668 1.00 98.50 84 SER A N 1
ATOM 657 C CA . SER A 1 84 ? 10.808 8.962 -23.085 1.00 98.50 84 SER A CA 1
ATOM 658 C C . SER A 1 84 ? 10.521 7.605 -23.746 1.00 98.50 84 SER A C 1
ATOM 660 O O . SER A 1 84 ? 11.164 7.245 -24.735 1.00 98.50 84 SER A O 1
ATOM 662 N N . LEU A 1 85 ? 9.530 6.866 -23.235 1.00 98.38 85 LEU A N 1
ATOM 663 C CA . LEU A 1 85 ? 9.070 5.597 -23.800 1.00 98.38 85 LEU A CA 1
ATOM 664 C C . LEU A 1 85 ? 8.434 5.784 -25.188 1.00 98.38 85 LEU A C 1
ATOM 666 O O . LEU A 1 85 ? 8.722 5.024 -26.115 1.00 98.38 85 LEU A O 1
ATOM 670 N N . SER A 1 86 ? 7.604 6.816 -25.351 1.00 98.31 86 SER A N 1
ATOM 671 C CA . SER A 1 86 ? 7.030 7.183 -26.651 1.00 98.31 86 SER A CA 1
ATOM 672 C C . SER A 1 86 ? 8.121 7.565 -27.658 1.00 98.31 86 SER A C 1
ATOM 674 O O . SER A 1 86 ? 8.137 7.080 -28.792 1.00 98.31 86 SER A O 1
ATOM 676 N N . ASP A 1 87 ? 9.101 8.365 -27.233 1.00 98.56 87 ASP A N 1
ATOM 677 C CA . ASP A 1 87 ? 10.202 8.810 -28.086 1.00 98.56 87 ASP A CA 1
ATOM 678 C C . ASP A 1 87 ? 11.072 7.648 -28.575 1.00 98.56 87 ASP A C 1
ATOM 680 O O . ASP A 1 87 ? 11.383 7.569 -29.770 1.00 98.56 87 ASP A O 1
ATOM 684 N N . ILE A 1 88 ? 11.431 6.701 -27.700 1.00 98.44 88 ILE A N 1
ATOM 685 C CA . ILE A 1 88 ? 12.234 5.542 -28.113 1.00 98.44 88 ILE A CA 1
ATOM 686 C C . ILE A 1 88 ? 11.434 4.577 -28.999 1.00 98.44 88 ILE A C 1
ATOM 688 O O . ILE A 1 88 ? 11.981 4.034 -29.961 1.00 98.44 88 ILE A O 1
ATOM 692 N N . GLN A 1 89 ? 10.127 4.425 -28.763 1.00 98.38 89 GLN A N 1
ATOM 693 C CA . GLN A 1 89 ? 9.236 3.656 -29.638 1.00 98.38 89 GLN A CA 1
ATOM 694 C C . GLN A 1 89 ? 9.135 4.294 -31.035 1.00 98.38 89 GLN A C 1
ATOM 696 O O . GLN A 1 89 ? 9.168 3.591 -32.053 1.00 98.38 89 GLN A O 1
ATOM 701 N N . ASN A 1 90 ? 9.080 5.626 -31.112 1.00 98.38 90 ASN A N 1
ATOM 702 C CA . ASN A 1 90 ? 9.111 6.368 -32.372 1.00 98.38 90 ASN A CA 1
ATOM 703 C C . ASN A 1 90 ? 10.454 6.219 -33.096 1.00 98.38 90 ASN A C 1
ATOM 705 O O . ASN A 1 90 ? 10.490 6.113 -34.327 1.00 98.38 90 ASN A O 1
ATOM 709 N N . VAL A 1 91 ? 11.570 6.195 -32.362 1.00 98.31 91 VAL A N 1
ATOM 710 C CA . VAL A 1 91 ? 12.888 5.889 -32.933 1.00 98.31 91 VAL A CA 1
ATOM 711 C C . VAL A 1 91 ? 12.896 4.480 -33.522 1.00 98.31 91 VAL A C 1
ATOM 713 O O . VAL A 1 91 ? 13.191 4.348 -34.708 1.00 98.31 91 VAL A O 1
ATOM 716 N N . LEU A 1 92 ? 12.502 3.460 -32.753 1.00 98.19 92 LEU A N 1
ATOM 717 C CA . LEU A 1 92 ? 12.462 2.061 -33.194 1.00 98.19 92 LEU A CA 1
ATOM 718 C C . LEU A 1 92 ? 11.621 1.886 -34.467 1.00 98.19 92 LEU A C 1
ATOM 720 O O . LEU A 1 92 ? 12.084 1.327 -35.460 1.00 98.19 92 LEU A O 1
ATOM 724 N N . THR A 1 93 ? 10.413 2.455 -34.473 1.00 98.00 93 THR A N 1
ATOM 725 C CA . THR A 1 93 ? 9.488 2.404 -35.616 1.00 98.00 93 THR A CA 1
ATOM 726 C C . THR A 1 93 ? 10.099 3.003 -36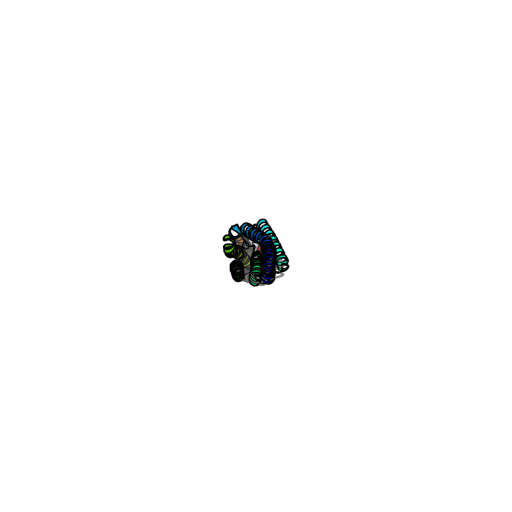.883 1.00 98.00 93 THR A C 1
ATOM 728 O O . THR A 1 93 ? 9.859 2.515 -37.985 1.00 98.00 93 THR A O 1
ATOM 731 N N . ASN A 1 94 ? 10.884 4.074 -36.753 1.00 97.81 94 ASN A N 1
ATOM 732 C CA . ASN A 1 94 ? 11.501 4.730 -37.901 1.00 97.81 94 ASN A CA 1
ATOM 733 C C . ASN A 1 94 ? 12.812 4.067 -38.338 1.00 97.81 94 ASN A C 1
ATOM 735 O O . ASN A 1 94 ? 13.072 4.015 -39.536 1.00 97.81 94 ASN A O 1
ATOM 739 N N . VAL A 1 95 ? 13.607 3.534 -37.405 1.00 96.62 95 VAL A N 1
ATOM 740 C CA . VAL A 1 95 ? 14.810 2.751 -37.728 1.00 96.62 95 VAL A CA 1
ATOM 741 C C . VAL A 1 95 ? 14.430 1.507 -38.526 1.00 96.62 95 VAL A C 1
ATOM 743 O O . VAL A 1 95 ? 15.061 1.243 -39.542 1.00 96.62 95 VAL A O 1
ATOM 746 N N . ASN A 1 96 ? 13.345 0.818 -38.163 1.00 95.56 96 ASN A N 1
ATOM 747 C CA . ASN A 1 96 ? 12.860 -0.371 -38.878 1.00 95.56 96 ASN A CA 1
ATOM 748 C C . ASN A 1 96 ? 12.447 -0.115 -40.342 1.00 95.56 96 ASN A C 1
ATOM 750 O O . ASN A 1 96 ? 12.270 -1.063 -41.100 1.00 95.56 96 ASN A O 1
ATOM 754 N N . LYS A 1 97 ? 12.304 1.149 -40.765 1.00 96.06 97 LYS A N 1
ATOM 755 C CA . LYS A 1 97 ? 12.032 1.519 -42.167 1.00 96.06 97 LYS A CA 1
ATOM 756 C C . LYS A 1 97 ? 13.307 1.637 -43.011 1.00 96.06 97 LYS A C 1
ATOM 758 O O . LYS A 1 97 ? 13.217 1.801 -44.226 1.00 96.06 97 LYS A O 1
ATOM 763 N N . ILE A 1 98 ? 14.488 1.613 -42.391 1.00 94.44 98 ILE A N 1
ATOM 764 C CA . ILE A 1 98 ? 15.772 1.711 -43.088 1.00 94.44 98 ILE A CA 1
ATOM 765 C C . ILE A 1 98 ? 16.095 0.363 -43.729 1.00 94.44 98 ILE A C 1
ATOM 767 O O . ILE A 1 98 ? 16.069 -0.673 -43.072 1.00 94.44 98 ILE A O 1
ATOM 771 N N . LYS A 1 99 ? 16.476 0.386 -45.007 1.00 91.38 99 LYS A N 1
ATOM 772 C CA . LYS A 1 99 ? 17.014 -0.788 -45.695 1.00 91.38 99 LYS A CA 1
ATOM 773 C C . LYS A 1 99 ? 18.528 -0.849 -45.498 1.00 91.38 99 LYS A C 1
ATOM 775 O O . LYS A 1 99 ? 19.248 0.010 -46.007 1.00 91.38 99 LYS A O 1
ATOM 780 N N . ALA A 1 100 ? 19.006 -1.850 -44.765 1.00 92.38 100 ALA A N 1
ATOM 781 C CA . ALA A 1 100 ? 20.435 -2.061 -44.566 1.00 92.38 100 ALA A CA 1
ATOM 782 C C . ALA A 1 100 ? 21.099 -2.630 -45.838 1.00 92.38 100 ALA A C 1
ATOM 784 O O . ALA A 1 100 ? 20.548 -3.545 -46.457 1.00 92.38 100 ALA A O 1
ATOM 785 N N . PRO A 1 101 ? 22.286 -2.136 -46.239 1.00 90.88 101 PRO A N 1
ATOM 786 C CA . PRO A 1 101 ? 23.123 -2.825 -47.217 1.00 90.88 101 PRO A CA 1
ATOM 787 C C . PRO A 1 101 ? 23.508 -4.220 -46.706 1.00 90.88 101 PRO A C 1
ATOM 789 O O . PRO A 1 101 ? 23.779 -4.375 -45.517 1.00 90.88 101 PRO A O 1
ATOM 792 N N . VAL A 1 102 ? 23.618 -5.207 -47.603 1.00 88.44 102 VAL A N 1
ATOM 793 C CA . VAL A 1 102 ? 23.885 -6.629 -47.270 1.00 88.44 102 VAL A CA 1
ATOM 794 C C . VAL A 1 102 ? 25.048 -6.795 -46.286 1.00 88.44 102 VAL A C 1
ATOM 796 O O . VAL A 1 102 ? 24.968 -7.528 -45.306 1.00 88.44 102 VAL A O 1
ATOM 799 N N . ARG A 1 103 ? 26.132 -6.044 -46.490 1.00 89.44 103 ARG A N 1
ATOM 800 C CA . ARG A 1 103 ? 27.334 -6.113 -45.646 1.00 89.44 103 ARG A CA 1
ATOM 801 C C . ARG A 1 103 ? 27.160 -5.587 -44.210 1.00 89.44 103 ARG A C 1
ATOM 803 O O . ARG A 1 103 ? 28.065 -5.765 -43.403 1.00 89.44 103 ARG A O 1
ATOM 810 N N . TYR A 1 104 ? 26.056 -4.898 -43.915 1.00 93.50 104 TYR A N 1
ATOM 811 C CA . TYR A 1 104 ? 25.735 -4.315 -42.606 1.00 93.50 104 TYR A CA 1
ATOM 812 C C . TYR A 1 104 ? 24.485 -4.922 -41.963 1.00 93.50 104 TYR A C 1
ATOM 814 O O . TYR A 1 104 ? 24.072 -4.464 -40.900 1.00 93.50 104 TYR A O 1
ATOM 822 N N . GLU A 1 105 ? 23.867 -5.921 -42.589 1.00 93.62 105 GLU A N 1
ATOM 823 C CA . GLU A 1 105 ? 22.580 -6.475 -42.163 1.00 93.62 105 GLU A CA 1
ATOM 824 C C . GLU A 1 105 ? 22.625 -7.033 -40.733 1.00 93.62 105 GLU A C 1
ATOM 826 O O . GLU A 1 105 ? 21.756 -6.735 -39.915 1.00 93.62 105 GLU A O 1
ATOM 831 N N . ASN A 1 106 ? 23.689 -7.760 -40.379 1.00 95.38 106 ASN A N 1
ATOM 832 C CA . ASN A 1 106 ? 23.850 -8.292 -39.026 1.00 95.38 106 ASN A CA 1
ATOM 833 C C . ASN A 1 106 ? 24.000 -7.172 -37.979 1.00 95.38 106 ASN A C 1
ATOM 835 O O . ASN A 1 106 ? 23.314 -7.172 -36.958 1.00 95.38 106 ASN A O 1
ATOM 839 N N . GLN A 1 107 ? 24.859 -6.181 -38.243 1.00 95.12 107 GLN A N 1
ATOM 840 C CA . GLN A 1 107 ? 25.053 -5.041 -37.342 1.00 95.12 107 GLN A CA 1
ATOM 841 C C . GLN A 1 107 ? 23.769 -4.220 -37.198 1.00 95.12 107 GLN A C 1
ATOM 843 O O . GLN A 1 107 ? 23.459 -3.773 -36.098 1.00 95.12 107 GLN A O 1
ATOM 848 N N . PHE A 1 108 ? 23.002 -4.060 -38.279 1.00 96.38 108 PHE A N 1
ATOM 849 C CA . PHE A 1 108 ? 21.701 -3.399 -38.246 1.00 96.38 108 PHE A CA 1
ATOM 850 C C . PHE A 1 108 ? 20.701 -4.144 -37.358 1.00 96.38 108 PHE A C 1
ATOM 852 O O . PHE A 1 108 ? 20.077 -3.534 -36.494 1.00 96.38 108 PHE A O 1
ATOM 859 N N . ASN A 1 109 ? 20.596 -5.466 -37.510 1.00 97.00 109 ASN A N 1
ATOM 860 C CA . ASN A 1 109 ? 19.708 -6.284 -36.684 1.00 97.00 109 ASN A CA 1
ATOM 861 C C . ASN A 1 109 ? 20.072 -6.187 -35.194 1.00 97.00 109 ASN A C 1
ATOM 863 O O . ASN A 1 109 ? 19.190 -6.080 -34.344 1.00 97.00 109 ASN A O 1
ATOM 867 N N . LEU A 1 110 ? 21.368 -6.178 -34.866 1.00 97.75 110 LEU A N 1
ATOM 868 C CA . LEU A 1 110 ? 21.845 -5.967 -33.496 1.00 97.75 110 LEU A CA 1
ATOM 869 C C . LEU A 1 110 ? 21.540 -4.547 -32.998 1.00 97.75 110 LEU A C 1
ATOM 871 O O . LEU A 1 110 ? 21.099 -4.385 -31.866 1.00 97.75 110 LEU A O 1
ATOM 875 N N . TYR A 1 111 ? 21.696 -3.526 -33.843 1.00 96.88 111 TYR A N 1
ATOM 876 C CA . TYR A 1 111 ? 21.354 -2.140 -33.510 1.00 96.88 111 TYR A CA 1
ATOM 877 C C . TYR A 1 111 ? 19.866 -1.991 -33.155 1.00 96.88 111 TYR A C 1
ATOM 879 O O . TYR A 1 111 ? 19.529 -1.399 -32.130 1.00 96.88 111 TYR A O 1
ATOM 887 N N . VAL A 1 112 ? 18.978 -2.583 -33.962 1.00 97.88 112 VAL A N 1
ATOM 888 C CA . VAL A 1 112 ? 17.527 -2.611 -33.713 1.00 97.88 112 VAL A CA 1
ATOM 889 C C . VAL A 1 112 ? 17.207 -3.320 -32.396 1.00 97.88 112 VAL A C 1
ATOM 891 O O . VAL A 1 112 ? 16.476 -2.761 -31.580 1.00 97.88 112 VAL A O 1
ATOM 894 N N . LYS A 1 113 ? 17.802 -4.495 -32.147 1.00 98.38 113 LYS A N 1
ATOM 895 C CA . LYS A 1 113 ? 17.633 -5.229 -30.880 1.00 98.38 113 LYS A CA 1
ATOM 896 C C . LYS A 1 113 ? 18.102 -4.425 -29.669 1.00 98.38 113 LYS A C 1
ATOM 898 O O . LYS A 1 113 ? 17.441 -4.447 -28.640 1.00 98.38 113 LYS A O 1
ATOM 903 N N . GLY A 1 114 ? 19.195 -3.671 -29.792 1.00 98.19 114 GLY A N 1
ATOM 904 C CA . GLY A 1 114 ? 19.655 -2.775 -28.729 1.00 98.19 114 GLY A CA 1
ATOM 905 C C . GLY A 1 114 ? 18.636 -1.679 -28.401 1.00 98.19 114 GLY A C 1
ATOM 906 O O . GLY A 1 114 ? 18.358 -1.433 -27.229 1.00 98.19 114 GLY A O 1
ATOM 907 N N . ILE A 1 115 ? 18.023 -1.063 -29.422 1.00 98.44 115 ILE A N 1
ATOM 908 C CA . ILE A 1 115 ? 16.953 -0.065 -29.231 1.00 98.44 115 ILE A CA 1
ATOM 909 C C . ILE A 1 115 ? 15.717 -0.705 -28.597 1.00 98.44 115 ILE A C 1
ATOM 911 O O . ILE A 1 115 ? 15.105 -0.112 -27.709 1.00 98.44 115 ILE A O 1
ATOM 915 N N . GLU A 1 116 ? 15.353 -1.909 -29.029 1.00 98.62 116 GLU A N 1
ATOM 916 C CA . GLU A 1 116 ? 14.221 -2.652 -28.484 1.00 98.62 116 GLU A CA 1
ATOM 917 C C . GLU A 1 116 ? 14.420 -3.029 -27.010 1.00 98.62 116 GLU A C 1
ATOM 919 O O . GLU A 1 116 ? 13.548 -2.729 -26.193 1.00 98.62 116 GLU A O 1
ATOM 924 N N . SER A 1 117 ? 15.571 -3.599 -26.640 1.00 98.69 117 SER A N 1
ATOM 925 C CA . SER A 1 117 ? 15.900 -3.885 -25.239 1.00 98.69 117 SER A CA 1
ATOM 926 C C . SER A 1 117 ? 15.933 -2.602 -24.400 1.00 98.69 117 SER A C 1
ATOM 928 O O . SER A 1 117 ? 15.417 -2.596 -23.285 1.00 98.69 117 SER A O 1
ATOM 930 N N . ASN A 1 118 ? 16.426 -1.483 -24.943 1.00 98.56 118 ASN A N 1
ATOM 931 C CA . ASN A 1 118 ? 16.465 -0.210 -24.217 1.00 98.56 118 ASN A CA 1
ATOM 932 C C . ASN A 1 118 ? 15.054 0.356 -23.984 1.00 98.56 118 ASN A C 1
ATOM 934 O O . ASN A 1 118 ? 14.726 0.847 -22.905 1.00 98.56 118 ASN A O 1
ATOM 938 N N . LYS A 1 119 ? 14.163 0.221 -24.972 1.00 98.69 119 LYS A N 1
ATOM 939 C CA . LYS A 1 119 ? 12.740 0.526 -24.794 1.00 98.69 119 LYS A CA 1
ATOM 940 C C . LYS A 1 119 ? 12.129 -0.342 -23.694 1.00 98.69 119 LYS A C 1
ATOM 942 O O . LYS A 1 119 ? 11.417 0.180 -22.839 1.00 98.69 119 LYS A O 1
ATOM 947 N N . ASN A 1 120 ? 12.398 -1.646 -23.714 1.00 98.69 120 ASN A N 1
ATOM 948 C CA . ASN A 1 120 ? 11.865 -2.576 -22.720 1.00 98.69 120 ASN A CA 1
ATOM 949 C C . ASN A 1 120 ? 12.376 -2.247 -21.312 1.00 98.69 120 ASN A C 1
ATOM 951 O O . ASN A 1 120 ? 11.596 -2.296 -20.366 1.00 98.69 120 ASN A O 1
ATOM 955 N N . PHE A 1 121 ? 13.632 -1.810 -21.182 1.00 98.69 121 PHE A N 1
ATOM 956 C CA . PHE A 1 121 ? 14.170 -1.263 -19.940 1.00 98.69 121 PHE A CA 1
ATOM 957 C C . PHE A 1 121 ? 13.354 -0.058 -19.446 1.00 98.69 121 PHE A C 1
ATOM 959 O O . PHE A 1 121 ? 12.827 -0.096 -18.336 1.00 98.69 121 PHE A O 1
ATOM 966 N N . ILE A 1 122 ? 13.175 0.982 -20.271 1.00 98.50 122 ILE A N 1
ATOM 967 C CA . ILE A 1 122 ? 12.407 2.187 -19.892 1.00 98.50 122 ILE A CA 1
ATOM 968 C C . ILE A 1 122 ? 10.964 1.820 -19.505 1.00 98.50 122 ILE A C 1
ATOM 970 O O . ILE A 1 122 ? 10.429 2.333 -18.518 1.00 98.50 122 ILE A O 1
ATOM 974 N N . ASN A 1 123 ? 10.342 0.902 -20.248 1.00 98.50 123 ASN A N 1
ATOM 975 C CA . ASN A 1 123 ? 9.006 0.401 -19.946 1.00 98.50 123 ASN A CA 1
ATOM 976 C C . ASN A 1 123 ? 8.959 -0.317 -18.590 1.00 98.50 123 ASN A C 1
ATOM 978 O O . ASN A 1 123 ? 8.091 -0.023 -17.774 1.00 98.50 123 ASN A O 1
ATOM 982 N N . GLN A 1 124 ? 9.910 -1.212 -18.316 1.00 98.38 124 GLN A N 1
ATOM 983 C CA . GLN A 1 124 ? 9.954 -1.962 -17.063 1.00 98.38 124 GLN A CA 1
ATOM 984 C C . GLN A 1 124 ? 10.127 -1.036 -15.853 1.00 98.38 124 GLN A C 1
ATOM 986 O O . GLN A 1 124 ? 9.406 -1.165 -14.868 1.00 98.38 124 GLN A O 1
ATOM 991 N N . ILE A 1 125 ? 11.017 -0.048 -15.953 1.00 98.06 125 ILE A N 1
ATOM 992 C CA . ILE A 1 125 ? 11.201 0.995 -14.935 1.00 98.06 125 ILE A CA 1
ATOM 993 C C . ILE A 1 125 ? 9.899 1.785 -14.710 1.00 98.06 125 ILE A C 1
ATOM 995 O O . ILE A 1 125 ? 9.509 2.038 -13.570 1.00 98.06 125 ILE A O 1
ATOM 999 N N . THR A 1 126 ? 9.173 2.112 -15.782 1.00 97.06 126 THR A N 1
ATOM 1000 C CA . THR A 1 126 ? 7.862 2.781 -15.694 1.00 97.06 126 THR A CA 1
ATOM 1001 C C . THR A 1 126 ? 6.824 1.908 -14.980 1.00 97.06 126 THR A C 1
ATOM 1003 O O . THR A 1 126 ? 6.071 2.398 -14.138 1.00 97.06 126 THR A O 1
ATOM 1006 N N . LEU A 1 127 ? 6.795 0.604 -15.274 1.00 97.00 127 LEU A N 1
ATOM 1007 C CA . LEU A 1 127 ? 5.885 -0.347 -14.633 1.00 97.00 127 LEU A CA 1
ATOM 1008 C C . LEU A 1 127 ? 6.171 -0.499 -13.137 1.00 97.00 127 LEU A C 1
ATOM 1010 O O . LEU A 1 127 ? 5.219 -0.514 -12.358 1.00 97.00 127 LEU A O 1
ATOM 1014 N N . ILE A 1 128 ? 7.446 -0.548 -12.733 1.00 96.81 128 ILE A N 1
ATOM 1015 C CA . ILE A 1 128 ? 7.840 -0.570 -11.315 1.00 96.81 128 ILE A CA 1
ATOM 1016 C C . ILE A 1 128 ? 7.311 0.680 -10.603 1.00 96.81 128 ILE A C 1
ATOM 1018 O O . ILE A 1 128 ? 6.685 0.569 -9.554 1.00 96.81 128 ILE A O 1
ATOM 1022 N N . LEU A 1 129 ? 7.495 1.868 -11.190 1.00 95.38 129 LEU A N 1
ATOM 1023 C CA . LEU A 1 129 ? 7.044 3.124 -10.580 1.00 95.38 129 LEU A CA 1
ATOM 1024 C C . LEU A 1 129 ? 5.517 3.217 -10.447 1.00 95.38 129 LEU A C 1
ATOM 1026 O O . LEU A 1 129 ? 4.997 3.800 -9.496 1.00 95.38 129 LEU A O 1
ATOM 1030 N N . ASN A 1 130 ? 4.789 2.673 -11.420 1.00 94.38 130 ASN A N 1
ATOM 1031 C CA . ASN A 1 130 ? 3.328 2.667 -11.406 1.00 94.38 130 ASN A CA 1
ATOM 1032 C C . ASN A 1 130 ? 2.750 1.628 -10.439 1.00 94.38 130 ASN A C 1
ATOM 1034 O O . ASN A 1 130 ? 1.642 1.826 -9.950 1.00 94.38 130 ASN A O 1
ATOM 1038 N N . ASN A 1 131 ? 3.503 0.570 -10.137 1.00 95.19 131 ASN A N 1
ATOM 1039 C CA . ASN A 1 131 ? 3.075 -0.546 -9.296 1.00 95.19 131 ASN A CA 1
ATOM 1040 C C . ASN A 1 131 ? 4.006 -0.732 -8.089 1.00 95.19 131 ASN A C 1
ATOM 1042 O O . ASN A 1 131 ? 4.301 -1.856 -7.690 1.00 95.19 131 ASN A O 1
ATOM 1046 N N . SER A 1 132 ? 4.460 0.369 -7.487 1.00 93.88 132 SER A N 1
ATOM 1047 C CA . SER A 1 132 ? 5.427 0.361 -6.379 1.00 93.88 132 SER A CA 1
ATOM 1048 C C . SER A 1 132 ? 4.912 -0.307 -5.098 1.00 93.88 132 SER A C 1
ATOM 1050 O O . SER A 1 132 ? 5.703 -0.635 -4.225 1.00 93.88 132 SER A O 1
ATOM 1052 N N . LYS A 1 133 ? 3.599 -0.546 -4.999 1.00 92.50 133 LYS A N 1
ATOM 1053 C CA . LYS A 1 133 ? 2.947 -1.288 -3.906 1.00 92.50 133 LYS A CA 1
ATOM 1054 C C . LYS A 1 133 ? 2.864 -2.804 -4.160 1.00 92.50 133 LYS A C 1
ATOM 1056 O O . LYS A 1 133 ? 2.241 -3.511 -3.378 1.00 92.50 133 LYS A O 1
ATOM 1061 N N . SER A 1 134 ? 3.420 -3.308 -5.266 1.00 91.69 134 SER A N 1
ATOM 1062 C CA . SER A 1 134 ? 3.388 -4.736 -5.605 1.00 91.69 134 SER A CA 1
ATOM 1063 C C . SER A 1 134 ? 4.460 -5.529 -4.853 1.00 91.69 134 SER A C 1
ATOM 1065 O O . SER A 1 134 ? 5.577 -5.055 -4.667 1.00 91.69 134 SER A O 1
ATOM 1067 N N . ASN A 1 135 ? 4.158 -6.782 -4.509 1.00 89.62 135 ASN A N 1
ATOM 1068 C CA . ASN A 1 135 ? 5.143 -7.719 -3.958 1.00 89.62 135 ASN A CA 1
ATOM 1069 C C . ASN A 1 135 ? 6.153 -8.216 -5.017 1.00 89.62 135 ASN A C 1
ATOM 1071 O O . ASN A 1 135 ? 7.198 -8.754 -4.662 1.00 89.62 135 ASN A O 1
ATOM 1075 N N . ASP A 1 136 ? 5.889 -7.993 -6.311 1.00 92.94 136 ASP A N 1
ATOM 1076 C CA . ASP A 1 136 ? 6.734 -8.457 -7.425 1.00 92.94 136 ASP A CA 1
ATOM 1077 C C . ASP A 1 136 ? 7.863 -7.483 -7.814 1.00 92.94 136 ASP A C 1
ATOM 1079 O O . ASP A 1 136 ? 8.512 -7.655 -8.852 1.00 92.94 136 ASP A O 1
ATOM 1083 N N . VAL A 1 137 ? 8.131 -6.452 -7.001 1.00 92.31 137 VAL A N 1
ATOM 1084 C CA . VAL A 1 137 ? 9.171 -5.441 -7.281 1.00 92.31 137 VAL A CA 1
ATOM 1085 C C . VAL A 1 137 ? 10.540 -6.083 -7.540 1.00 92.31 137 VAL A C 1
ATOM 1087 O O . VAL A 1 137 ? 11.225 -5.671 -8.473 1.00 92.31 137 VAL A O 1
ATOM 1090 N N . GLY A 1 138 ? 10.920 -7.127 -6.793 1.00 91.81 138 GLY A N 1
ATOM 1091 C CA . GLY A 1 138 ? 12.195 -7.832 -6.990 1.00 91.81 138 GLY A CA 1
ATOM 1092 C C . GLY A 1 138 ? 12.342 -8.434 -8.393 1.00 91.81 138 GLY A C 1
ATOM 1093 O O . GLY A 1 138 ? 13.272 -8.092 -9.123 1.00 91.81 138 GLY A O 1
ATOM 1094 N N . ASN A 1 139 ? 11.368 -9.245 -8.819 1.00 95.19 139 ASN A N 1
ATOM 1095 C CA . ASN A 1 139 ? 11.344 -9.864 -10.153 1.00 95.19 139 ASN A CA 1
ATOM 1096 C C . ASN A 1 139 ? 11.324 -8.810 -11.276 1.00 95.19 139 ASN A C 1
ATOM 1098 O O . ASN A 1 139 ? 11.956 -8.959 -12.330 1.00 95.19 139 ASN A O 1
ATOM 1102 N N . ALA A 1 140 ? 10.600 -7.711 -11.053 1.00 96.62 140 ALA A N 1
ATOM 1103 C CA . ALA A 1 140 ? 10.528 -6.598 -11.989 1.00 96.62 140 ALA A CA 1
ATOM 1104 C C . ALA A 1 140 ? 11.885 -5.882 -12.148 1.00 96.62 140 ALA A C 1
ATOM 1106 O O . ALA A 1 140 ? 12.242 -5.495 -13.265 1.00 96.62 140 ALA A O 1
ATOM 1107 N N . VAL A 1 141 ? 12.653 -5.735 -11.064 1.00 96.56 141 VAL A N 1
ATOM 1108 C CA . VAL A 1 141 ? 14.005 -5.150 -11.064 1.00 96.56 141 VAL A CA 1
ATOM 1109 C C . VAL A 1 141 ? 15.004 -6.065 -11.772 1.00 96.56 141 VAL A C 1
ATOM 1111 O O . VAL A 1 141 ? 15.775 -5.587 -12.603 1.00 96.56 141 VAL A O 1
ATOM 1114 N N . GLU A 1 142 ? 14.954 -7.378 -11.537 1.00 97.25 142 GLU A N 1
ATOM 1115 C CA . GLU A 1 142 ? 15.778 -8.352 -12.273 1.00 97.25 142 GLU A CA 1
ATOM 1116 C C . GLU A 1 142 ? 15.521 -8.289 -13.784 1.00 97.25 142 GLU A C 1
ATOM 1118 O O . GLU A 1 142 ? 16.452 -8.288 -14.593 1.00 97.25 142 GLU A O 1
ATOM 1123 N N . THR A 1 143 ? 14.252 -8.148 -14.173 1.00 98.19 143 THR A N 1
ATOM 1124 C CA . THR A 1 143 ? 13.859 -7.973 -15.575 1.00 98.19 143 THR A CA 1
ATOM 1125 C C . THR A 1 143 ? 14.426 -6.675 -16.164 1.00 98.19 143 THR A C 1
ATOM 1127 O O . THR A 1 143 ? 14.918 -6.673 -17.294 1.00 98.19 143 THR A O 1
ATOM 1130 N N . ALA A 1 144 ? 14.422 -5.574 -15.404 1.00 98.12 144 ALA A N 1
ATOM 1131 C CA . ALA A 1 144 ? 15.039 -4.319 -15.835 1.00 98.12 144 ALA A CA 1
ATOM 1132 C C . ALA A 1 144 ? 16.564 -4.459 -16.007 1.00 98.12 144 ALA A C 1
ATOM 1134 O O . ALA A 1 144 ? 17.096 -4.030 -17.032 1.00 98.12 144 ALA A O 1
ATOM 1135 N N . ASN A 1 145 ? 17.250 -5.110 -15.060 1.00 98.06 145 ASN A N 1
ATOM 1136 C CA . ASN A 1 145 ? 18.685 -5.411 -15.150 1.00 98.06 145 ASN A CA 1
ATOM 1137 C C . ASN A 1 145 ? 19.015 -6.214 -16.416 1.00 98.06 145 ASN A C 1
ATOM 1139 O O . ASN A 1 145 ? 19.890 -5.837 -17.196 1.00 98.06 145 ASN A O 1
ATOM 1143 N N . LYS A 1 146 ? 18.232 -7.258 -16.699 1.00 98.44 146 LYS A N 1
ATOM 1144 C CA . LYS A 1 146 ? 18.374 -8.038 -17.931 1.00 98.44 146 LYS A CA 1
ATOM 1145 C C . LYS A 1 146 ? 18.259 -7.162 -19.183 1.00 98.44 146 LYS A C 1
ATOM 1147 O O . LYS A 1 146 ? 19.089 -7.275 -20.083 1.00 98.44 146 LYS A O 1
ATOM 1152 N N . TYR A 1 147 ? 17.254 -6.288 -19.263 1.00 98.62 147 TYR A N 1
ATOM 1153 C CA . TYR A 1 147 ? 17.061 -5.447 -20.447 1.00 98.62 147 TYR A CA 1
ATOM 1154 C C . TYR A 1 147 ? 18.179 -4.419 -20.653 1.00 98.62 147 TYR A C 1
ATOM 1156 O O . TYR A 1 147 ? 18.565 -4.177 -21.801 1.00 98.62 147 TYR A O 1
ATOM 1164 N N . ILE A 1 148 ? 18.733 -3.824 -19.590 1.00 97.81 148 ILE A N 1
ATOM 1165 C CA . ILE A 1 148 ? 19.852 -2.880 -19.742 1.00 97.81 148 ILE A CA 1
ATOM 1166 C C . ILE A 1 148 ? 21.147 -3.596 -20.156 1.00 97.81 148 ILE A C 1
ATOM 1168 O O . ILE A 1 148 ? 21.864 -3.100 -21.031 1.00 97.81 148 ILE A O 1
ATOM 1172 N N . ASP A 1 149 ? 21.393 -4.802 -19.639 1.00 98.06 149 ASP A N 1
ATOM 1173 C CA . ASP A 1 149 ? 22.535 -5.634 -20.030 1.00 98.06 149 ASP A CA 1
ATOM 1174 C C . ASP A 1 149 ? 22.432 -6.113 -21.482 1.00 98.06 149 ASP A C 1
ATOM 1176 O O . ASP A 1 149 ? 23.400 -6.039 -22.247 1.00 98.06 149 ASP A O 1
ATOM 1180 N N . GLU A 1 150 ? 21.243 -6.550 -21.906 1.00 98.19 150 GLU A N 1
ATOM 1181 C CA . GLU A 1 150 ? 20.971 -6.888 -23.304 1.00 98.19 150 GLU A CA 1
ATOM 1182 C C . GLU A 1 150 ? 21.187 -5.680 -24.222 1.00 98.19 150 GLU A C 1
ATOM 1184 O O . GLU A 1 150 ? 21.830 -5.809 -25.266 1.00 98.19 150 GLU A O 1
ATOM 1189 N N . SER A 1 151 ? 20.718 -4.496 -23.815 1.00 98.06 151 SER A N 1
ATOM 1190 C CA . SER A 1 151 ? 20.913 -3.253 -24.572 1.00 98.06 151 SER A CA 1
ATOM 1191 C C . SER A 1 151 ? 22.394 -2.962 -24.788 1.00 98.06 151 SER A C 1
ATOM 1193 O O . SER A 1 151 ? 22.819 -2.734 -25.922 1.00 98.06 151 SER A O 1
ATOM 1195 N N . LYS A 1 152 ? 23.197 -3.030 -23.718 1.00 97.12 152 LYS A N 1
ATOM 1196 C CA . LYS A 1 152 ? 24.652 -2.855 -23.780 1.00 97.12 152 LYS A CA 1
ATOM 1197 C C . LYS A 1 152 ? 25.287 -3.856 -24.742 1.00 97.12 152 LYS A C 1
ATOM 1199 O O . LYS A 1 152 ? 25.976 -3.452 -25.679 1.00 97.12 152 LYS A O 1
ATOM 1204 N N . LYS A 1 153 ? 25.008 -5.149 -24.550 1.00 97.38 153 LYS A N 1
ATOM 1205 C CA . LYS A 1 153 ? 25.544 -6.239 -25.376 1.00 97.38 153 LYS A CA 1
ATOM 1206 C C . LYS A 1 153 ? 25.242 -6.024 -26.859 1.00 97.38 153 LYS A C 1
ATOM 1208 O O . LYS A 1 153 ? 26.125 -6.180 -27.703 1.00 97.38 153 LYS A O 1
ATOM 1213 N N . TYR A 1 154 ? 24.000 -5.675 -27.192 1.00 98.12 154 TYR A N 1
ATOM 1214 C CA . TYR A 1 154 ? 23.596 -5.452 -28.576 1.00 98.12 154 TYR A CA 1
ATOM 1215 C C . TYR A 1 154 ? 24.228 -4.191 -29.171 1.00 98.12 154 TYR A C 1
ATOM 1217 O O . TYR A 1 154 ? 24.703 -4.237 -30.308 1.00 98.12 154 TYR A O 1
ATOM 1225 N N . TYR A 1 155 ? 24.317 -3.093 -28.416 1.00 96.81 155 TYR A N 1
ATOM 1226 C CA . TYR A 1 155 ? 24.983 -1.882 -28.893 1.00 96.81 155 TYR A CA 1
ATOM 1227 C C . TYR A 1 155 ? 26.482 -2.084 -29.135 1.00 96.81 155 TYR A C 1
ATOM 1229 O O . TYR A 1 155 ? 26.971 -1.684 -30.195 1.00 96.81 155 TYR A O 1
ATOM 1237 N N . GLU A 1 156 ? 27.187 -2.775 -28.236 1.00 95.06 156 GLU A N 1
ATOM 1238 C CA . GLU A 1 156 ? 28.593 -3.171 -28.407 1.00 95.06 156 GLU A CA 1
ATOM 1239 C C . GLU A 1 156 ? 28.805 -4.018 -29.665 1.00 95.06 156 GLU A C 1
ATOM 1241 O O . GLU A 1 156 ? 29.697 -3.725 -30.466 1.00 95.06 156 GLU A O 1
ATOM 1246 N N . ALA A 1 157 ? 27.940 -5.007 -29.898 1.00 95.06 157 ALA A N 1
ATOM 1247 C CA . ALA A 1 157 ? 28.024 -5.880 -31.068 1.00 95.06 157 ALA A CA 1
ATOM 1248 C C . ALA A 1 157 ? 27.602 -5.198 -32.390 1.00 95.06 157 ALA A C 1
ATOM 1250 O O . ALA A 1 157 ? 28.004 -5.633 -33.469 1.00 95.06 157 ALA A O 1
ATOM 1251 N N . SER A 1 158 ? 26.811 -4.122 -32.326 1.00 95.12 158 SER A N 1
ATOM 1252 C CA . SER A 1 158 ? 26.319 -3.372 -33.496 1.00 95.12 158 SER A CA 1
ATOM 1253 C C . SER A 1 158 ? 27.260 -2.265 -33.990 1.00 95.12 158 SER A C 1
ATOM 1255 O O . SER A 1 158 ? 26.923 -1.538 -34.926 1.00 95.12 158 SER A O 1
ATOM 1257 N N . LYS A 1 159 ? 28.427 -2.100 -33.357 1.00 91.50 159 LYS A N 1
ATOM 1258 C CA . LYS A 1 159 ? 29.310 -0.946 -33.550 1.00 91.50 159 LYS A CA 1
ATOM 1259 C C . LYS A 1 159 ? 29.713 -0.748 -35.016 1.00 91.50 159 LYS A C 1
ATOM 1261 O O . LYS A 1 159 ? 30.362 -1.592 -35.631 1.00 91.50 159 LYS A O 1
ATOM 1266 N N . LEU A 1 160 ? 29.401 0.433 -35.544 1.00 88.31 160 LEU A N 1
ATOM 1267 C CA . LEU A 1 160 ? 29.832 0.909 -36.858 1.00 88.31 160 LEU A CA 1
ATOM 1268 C C . LEU A 1 160 ? 30.580 2.242 -36.718 1.00 88.31 160 LEU A C 1
ATOM 1270 O O . LEU A 1 160 ? 30.507 2.935 -35.700 1.00 88.31 160 LEU A O 1
ATOM 1274 N N . LYS A 1 161 ? 31.317 2.642 -37.761 1.00 79.12 161 LYS A N 1
ATOM 1275 C CA . LYS A 1 161 ? 32.027 3.930 -37.778 1.00 79.12 161 LYS A CA 1
ATOM 1276 C C . LYS A 1 161 ? 31.034 5.071 -37.512 1.00 79.12 161 LYS A C 1
ATOM 1278 O O . LYS A 1 161 ? 30.088 5.240 -38.270 1.00 79.12 161 LYS A O 1
ATOM 1283 N N . LYS A 1 162 ? 31.272 5.854 -36.449 1.00 80.19 162 LYS A N 1
ATOM 1284 C CA . LYS A 1 162 ? 30.414 6.951 -35.938 1.00 80.19 162 LYS A CA 1
ATOM 1285 C C . LYS A 1 162 ? 29.052 6.534 -35.358 1.00 80.19 162 LYS A C 1
ATOM 1287 O O . LYS A 1 162 ? 28.415 7.363 -34.719 1.00 80.19 162 LYS A O 1
ATOM 1292 N N . VAL A 1 163 ? 28.618 5.288 -35.525 1.00 87.06 163 VAL A N 1
ATOM 1293 C CA . VAL A 1 163 ? 27.314 4.795 -35.060 1.00 87.06 163 VAL A CA 1
ATOM 1294 C C . VAL A 1 163 ? 27.565 3.766 -33.967 1.00 87.06 163 VAL A C 1
ATOM 1296 O O . VAL A 1 163 ? 27.793 2.586 -34.221 1.00 87.06 163 VAL A O 1
ATOM 1299 N N . TYR A 1 164 ? 27.578 4.271 -32.740 1.00 87.56 164 TYR A N 1
ATOM 1300 C CA . TYR A 1 164 ? 27.726 3.499 -31.517 1.00 87.56 164 TYR A CA 1
ATOM 1301 C C . TYR A 1 164 ? 26.933 4.214 -30.427 1.00 87.56 164 TYR A C 1
ATOM 1303 O O . TYR A 1 164 ? 27.239 5.368 -30.121 1.00 87.56 164 TYR A O 1
ATOM 1311 N N . ILE A 1 165 ? 25.878 3.573 -29.929 1.00 92.06 165 ILE A N 1
ATOM 1312 C CA . ILE A 1 165 ? 25.109 4.071 -28.786 1.00 92.06 165 ILE A CA 1
ATOM 1313 C C . ILE A 1 165 ? 25.824 3.581 -27.534 1.00 92.06 165 ILE A C 1
ATOM 1315 O O . ILE A 1 165 ? 26.065 2.386 -27.388 1.00 92.06 165 ILE A O 1
ATOM 1319 N N . GLU A 1 166 ? 26.160 4.503 -26.644 1.00 88.75 166 GLU A N 1
ATOM 1320 C CA . GLU A 1 166 ? 26.738 4.169 -25.350 1.00 88.75 166 GLU A CA 1
ATOM 1321 C C . GLU A 1 166 ? 25.668 4.370 -24.283 1.00 88.75 166 GLU A C 1
ATOM 1323 O O . GLU A 1 166 ? 25.085 5.449 -24.165 1.00 88.75 166 GLU A O 1
ATOM 1328 N N . ILE A 1 167 ? 25.385 3.316 -23.519 1.00 93.25 167 ILE A N 1
ATOM 1329 C CA . ILE A 1 167 ? 24.522 3.429 -22.346 1.00 93.25 167 ILE A CA 1
ATOM 1330 C C . ILE A 1 167 ? 25.272 4.260 -21.296 1.00 93.25 167 ILE A C 1
ATOM 1332 O O . ILE A 1 167 ? 26.356 3.846 -20.873 1.00 93.25 167 ILE A O 1
ATOM 1336 N N . PRO A 1 168 ? 24.729 5.407 -20.849 1.00 94.88 168 PRO A N 1
ATOM 1337 C CA . PRO A 1 168 ? 25.378 6.215 -19.826 1.00 94.88 168 PRO A CA 1
ATOM 1338 C C . PRO A 1 168 ? 25.593 5.408 -18.544 1.00 94.88 168 PRO A C 1
ATOM 1340 O O . PRO A 1 168 ? 24.672 4.741 -18.077 1.00 94.88 168 PRO A O 1
ATOM 1343 N N . ALA A 1 169 ? 26.772 5.522 -17.927 1.00 94.62 169 ALA A N 1
ATOM 1344 C CA . ALA A 1 169 ? 27.108 4.783 -16.706 1.00 94.62 169 ALA A CA 1
ATOM 1345 C C . ALA A 1 169 ? 26.051 4.887 -15.578 1.00 94.62 169 ALA A C 1
ATOM 1347 O O . ALA A 1 169 ? 25.752 3.866 -14.961 1.00 94.62 169 ALA A O 1
ATOM 1348 N N . PRO A 1 170 ? 25.405 6.048 -15.328 1.00 96.06 170 PRO A N 1
ATOM 1349 C CA . PRO A 1 170 ? 24.351 6.126 -14.314 1.00 96.06 170 PRO A CA 1
ATOM 1350 C C . PRO A 1 170 ? 23.129 5.238 -14.596 1.00 96.06 170 PRO A C 1
ATOM 1352 O O . PRO A 1 170 ? 22.425 4.869 -13.659 1.00 96.06 170 PRO A O 1
ATOM 1355 N N . MET A 1 171 ? 22.871 4.875 -15.857 1.00 95.50 171 MET A N 1
ATOM 1356 C CA . MET A 1 171 ? 21.690 4.108 -16.269 1.00 95.50 171 MET A CA 1
ATOM 1357 C C . MET A 1 171 ? 21.696 2.686 -15.696 1.00 95.50 171 MET A C 1
ATOM 1359 O O . MET A 1 171 ? 20.636 2.166 -15.363 1.00 95.50 171 MET A O 1
ATOM 1363 N N . TYR A 1 172 ? 22.881 2.104 -15.483 1.00 95.56 172 TYR A N 1
ATOM 1364 C CA . TYR A 1 172 ? 23.036 0.801 -14.827 1.00 95.56 172 TYR A CA 1
ATOM 1365 C C . TYR A 1 172 ? 22.658 0.828 -13.338 1.00 95.56 172 TYR A C 1
ATOM 1367 O O . TYR A 1 172 ? 22.319 -0.206 -12.784 1.00 95.56 172 TYR A O 1
ATOM 1375 N N . SER A 1 173 ? 22.678 1.999 -12.688 1.00 95.94 173 SER A N 1
ATOM 1376 C CA . SER A 1 173 ? 22.282 2.138 -11.275 1.00 95.94 173 SER A CA 1
ATOM 1377 C C . SER A 1 173 ? 20.781 2.383 -11.075 1.00 95.94 173 SER A C 1
ATOM 1379 O O . SER A 1 173 ? 20.286 2.346 -9.951 1.00 95.94 173 SER A O 1
ATOM 1381 N N . ILE A 1 174 ? 20.041 2.663 -12.154 1.00 97.50 174 ILE A N 1
ATOM 1382 C CA . ILE A 1 174 ? 18.615 3.008 -12.086 1.00 97.50 174 ILE A CA 1
ATOM 1383 C C . ILE A 1 174 ? 17.754 1.868 -11.512 1.00 97.50 174 ILE A C 1
ATOM 1385 O O . ILE A 1 174 ? 16.917 2.184 -10.664 1.00 97.50 174 ILE A O 1
ATOM 1389 N N . PRO A 1 175 ? 17.930 0.584 -11.901 1.00 97.06 175 PRO A N 1
ATOM 1390 C CA . PRO A 1 175 ? 17.198 -0.533 -11.295 1.00 97.06 175 PRO A CA 1
ATOM 1391 C C . PRO A 1 175 ? 17.297 -0.558 -9.767 1.00 97.06 175 PRO A C 1
ATOM 1393 O O . PRO A 1 175 ? 16.280 -0.660 -9.086 1.00 97.06 175 PRO A O 1
ATOM 1396 N N . ASP A 1 176 ? 18.494 -0.362 -9.217 1.00 96.00 176 ASP A N 1
ATOM 1397 C CA . ASP A 1 176 ? 18.700 -0.347 -7.767 1.00 96.00 176 ASP A CA 1
ATOM 1398 C C . ASP A 1 176 ? 18.040 0.866 -7.106 1.00 96.00 176 ASP A C 1
ATOM 1400 O O . ASP A 1 176 ? 17.417 0.746 -6.050 1.00 96.00 176 ASP A O 1
ATOM 1404 N N . LYS A 1 177 ? 18.142 2.049 -7.724 1.00 97.00 177 LYS A N 1
ATOM 1405 C CA . LYS A 1 177 ? 17.514 3.266 -7.191 1.00 97.00 177 LYS A CA 1
ATOM 1406 C C . LYS A 1 177 ? 15.992 3.153 -7.165 1.00 97.00 177 LYS A C 1
ATOM 1408 O O . LYS A 1 177 ? 15.366 3.481 -6.158 1.00 97.00 177 LYS A O 1
ATOM 1413 N N . ILE A 1 178 ? 15.391 2.661 -8.249 1.00 95.81 178 ILE A N 1
ATOM 1414 C CA . ILE A 1 178 ? 13.939 2.493 -8.300 1.00 95.81 178 ILE A CA 1
ATOM 1415 C C . ILE A 1 178 ? 13.464 1.375 -7.374 1.00 95.81 178 ILE A C 1
ATOM 1417 O O . ILE A 1 178 ? 12.406 1.509 -6.768 1.00 95.81 178 ILE A O 1
ATOM 1421 N N . SER A 1 179 ? 14.268 0.320 -7.212 1.00 95.31 179 SER A N 1
ATOM 1422 C CA . SER A 1 179 ? 14.029 -0.759 -6.254 1.00 95.31 179 SER A CA 1
ATOM 1423 C C . SER A 1 179 ? 13.934 -0.215 -4.830 1.00 95.31 179 SER A C 1
ATOM 1425 O O . SER A 1 179 ? 12.935 -0.439 -4.151 1.00 95.31 179 SER A O 1
ATOM 1427 N N . LYS A 1 180 ? 14.913 0.594 -4.400 1.00 96.19 180 LYS A N 1
ATOM 1428 C CA . LYS A 1 180 ? 14.901 1.240 -3.075 1.00 96.19 180 LYS A CA 1
ATOM 1429 C C . LYS A 1 180 ? 13.648 2.082 -2.852 1.00 96.19 180 LYS A C 1
ATOM 1431 O O . LYS A 1 180 ? 13.014 1.960 -1.807 1.00 96.19 180 LYS A O 1
ATOM 1436 N N . TYR A 1 181 ? 13.281 2.907 -3.833 1.00 96.25 181 TYR A N 1
ATOM 1437 C CA . TYR A 1 181 ? 12.060 3.707 -3.760 1.00 96.25 181 TYR A CA 1
ATOM 1438 C C . TYR A 1 181 ? 10.806 2.823 -3.657 1.00 96.25 181 TYR A C 1
ATOM 1440 O O . TYR A 1 181 ? 9.980 3.022 -2.769 1.00 96.25 181 TYR A O 1
ATOM 1448 N N . ALA A 1 182 ? 10.673 1.819 -4.525 1.00 96.12 182 ALA A N 1
ATOM 1449 C CA . ALA A 1 182 ? 9.512 0.937 -4.543 1.00 96.12 182 ALA A CA 1
ATOM 1450 C C . ALA A 1 182 ? 9.377 0.130 -3.241 1.00 96.12 182 ALA A C 1
ATOM 1452 O O . ALA A 1 182 ? 8.291 0.078 -2.675 1.00 96.12 182 ALA A O 1
ATOM 1453 N N . PHE A 1 183 ? 10.471 -0.413 -2.699 1.00 95.31 183 PHE A N 1
ATOM 1454 C CA . PHE A 1 183 ? 10.444 -1.106 -1.407 1.00 95.31 183 PHE A CA 1
ATOM 1455 C C . PHE A 1 183 ? 10.088 -0.184 -0.239 1.00 95.31 183 PHE A C 1
ATOM 1457 O O . PHE A 1 183 ? 9.390 -0.617 0.677 1.00 95.31 183 PHE A O 1
ATOM 1464 N N . LYS A 1 184 ? 10.510 1.086 -0.274 1.00 95.25 184 LYS A N 1
ATOM 1465 C CA . LYS A 1 184 ? 10.074 2.084 0.711 1.00 95.25 184 LYS A CA 1
ATOM 1466 C C . LYS A 1 184 ? 8.553 2.280 0.654 1.00 95.25 184 LYS A C 1
ATOM 1468 O O . LYS A 1 184 ? 7.896 2.152 1.682 1.00 95.25 184 LYS A O 1
ATOM 1473 N N . VAL A 1 185 ? 7.990 2.493 -0.541 1.00 94.81 185 VAL A N 1
ATOM 1474 C CA . VAL A 1 185 ? 6.532 2.631 -0.737 1.00 94.81 185 VAL A CA 1
ATOM 1475 C C . VAL A 1 185 ? 5.777 1.375 -0.294 1.00 94.81 185 VAL A C 1
ATOM 1477 O O . VAL A 1 185 ? 4.747 1.481 0.369 1.00 94.81 185 VAL A O 1
ATOM 1480 N N . LEU A 1 186 ? 6.277 0.188 -0.646 1.00 94.38 186 LEU A N 1
ATOM 1481 C CA . LEU A 1 186 ? 5.674 -1.084 -0.257 1.00 94.38 186 LEU A CA 1
ATOM 1482 C C . LEU A 1 186 ? 5.647 -1.252 1.266 1.00 94.38 186 LEU A C 1
ATOM 1484 O O . LEU A 1 186 ? 4.606 -1.599 1.815 1.00 94.38 186 LEU A O 1
ATOM 1488 N N . SER A 1 187 ? 6.762 -0.974 1.943 1.00 93.69 187 SER A N 1
ATOM 1489 C CA . SER A 1 187 ? 6.874 -1.079 3.403 1.00 93.69 187 SER A CA 1
ATOM 1490 C C . SER A 1 187 ? 5.909 -0.135 4.128 1.00 93.69 187 SER A C 1
ATOM 1492 O O . SER A 1 187 ? 5.205 -0.539 5.058 1.00 93.69 187 SER A O 1
ATOM 1494 N N . GLU A 1 188 ? 5.812 1.115 3.669 1.00 93.06 188 GLU A N 1
ATOM 1495 C CA . GLU A 1 188 ? 4.856 2.089 4.207 1.00 93.06 188 GLU A CA 1
ATOM 1496 C C . GLU A 1 188 ? 3.410 1.634 3.981 1.00 93.06 188 GLU A C 1
ATOM 1498 O O . GLU A 1 188 ? 2.595 1.675 4.902 1.00 93.06 188 GLU A O 1
ATOM 1503 N N . TYR A 1 189 ? 3.095 1.131 2.785 1.00 92.94 189 TYR A N 1
ATOM 1504 C CA . TYR A 1 189 ? 1.771 0.596 2.475 1.00 92.94 189 TYR A CA 1
ATOM 1505 C C . TYR A 1 189 ? 1.411 -0.617 3.344 1.00 92.94 189 TYR A C 1
ATOM 1507 O O . TYR A 1 189 ? 0.311 -0.668 3.888 1.00 92.94 189 TYR A O 1
ATOM 1515 N N . GLN A 1 190 ? 2.331 -1.568 3.521 1.00 93.44 190 GLN A N 1
ATOM 1516 C CA . GLN A 1 190 ? 2.129 -2.740 4.378 1.00 93.44 190 GLN A CA 1
ATOM 1517 C C . GLN A 1 190 ? 1.915 -2.340 5.841 1.00 93.44 190 GLN A C 1
ATOM 1519 O O . GLN A 1 190 ? 1.024 -2.874 6.495 1.00 93.44 190 GLN A O 1
ATOM 1524 N N . SER A 1 191 ? 2.674 -1.358 6.335 1.00 92.81 191 SER A N 1
ATOM 1525 C CA . SER A 1 191 ? 2.520 -0.837 7.698 1.00 92.81 191 SER A CA 1
ATOM 1526 C C . SER A 1 191 ? 1.141 -0.203 7.909 1.00 92.81 191 SER A C 1
ATOM 1528 O O . SER A 1 191 ? 0.469 -0.502 8.896 1.00 92.81 191 SER A O 1
ATOM 1530 N N . LYS A 1 192 ? 0.677 0.612 6.950 1.00 92.88 192 LYS A N 1
ATOM 1531 C CA . LYS A 1 192 ? -0.676 1.194 6.966 1.00 92.88 192 LYS A CA 1
ATOM 1532 C C . LYS A 1 192 ? -1.764 0.128 6.868 1.00 92.88 192 LYS A C 1
ATOM 1534 O O . LYS A 1 192 ? -2.753 0.201 7.585 1.00 92.88 192 LYS A O 1
ATOM 1539 N N . SER A 1 193 ? -1.571 -0.880 6.018 1.00 93.06 193 SER A N 1
ATOM 1540 C CA . SER A 1 193 ? -2.512 -1.994 5.866 1.00 93.06 193 SER A CA 1
ATOM 1541 C C . SER A 1 193 ? -2.641 -2.817 7.147 1.00 93.06 193 SER A C 1
ATOM 1543 O O . SER A 1 193 ? -3.748 -3.204 7.505 1.00 93.06 193 SER A O 1
ATOM 1545 N N . LEU A 1 194 ? -1.533 -3.067 7.851 1.00 93.44 194 LEU A N 1
ATOM 1546 C CA . LEU A 1 194 ? -1.556 -3.773 9.131 1.00 93.44 194 LEU A CA 1
ATOM 1547 C C . LEU A 1 194 ? -2.291 -2.953 10.198 1.00 93.44 194 LEU A C 1
ATOM 1549 O O . LEU A 1 194 ? -3.106 -3.494 10.942 1.00 93.44 194 LEU A O 1
ATOM 1553 N N . LEU A 1 195 ? -2.033 -1.644 10.259 1.00 94.31 195 LEU A N 1
ATOM 1554 C CA . LEU A 1 195 ? -2.738 -0.757 11.182 1.00 94.31 195 LEU A CA 1
ATOM 1555 C C . LEU A 1 195 ? -4.242 -0.704 10.873 1.00 94.31 195 LEU A C 1
ATOM 1557 O O . LEU A 1 195 ? -5.053 -0.765 11.793 1.00 94.31 195 LEU A O 1
ATOM 1561 N N . LEU A 1 196 ? -4.616 -0.662 9.592 1.00 95.69 196 LEU A N 1
ATOM 1562 C CA . LEU A 1 196 ? -6.009 -0.719 9.153 1.00 95.69 196 LEU A CA 1
ATOM 1563 C C . LEU A 1 196 ? -6.695 -2.008 9.613 1.00 95.69 196 LEU A C 1
ATOM 1565 O O . LEU A 1 196 ? -7.815 -1.955 10.115 1.00 95.69 196 LEU A O 1
ATOM 1569 N N . GLU A 1 197 ? -6.036 -3.155 9.451 1.00 95.44 197 GLU A N 1
ATOM 1570 C CA . GLU A 1 197 ? -6.557 -4.453 9.890 1.00 95.44 197 GLU A CA 1
ATOM 1571 C C . GLU A 1 197 ? -6.783 -4.472 11.408 1.00 95.44 197 GLU A C 1
ATOM 1573 O O . GLU A 1 197 ? -7.856 -4.856 11.875 1.00 95.44 197 GLU A O 1
ATOM 1578 N N . GLN A 1 198 ? -5.810 -3.977 12.179 1.00 95.38 198 GLN A N 1
ATOM 1579 C CA . GLN A 1 198 ? -5.918 -3.859 13.635 1.00 95.38 198 GLN A CA 1
ATOM 1580 C C . GLN A 1 198 ? -7.067 -2.934 14.059 1.00 95.38 198 GLN A C 1
ATOM 1582 O O . GLN A 1 198 ? -7.842 -3.283 14.949 1.00 95.38 198 GLN A O 1
ATOM 1587 N N . CYS A 1 199 ? -7.204 -1.768 13.421 1.00 96.62 199 CYS A N 1
ATOM 1588 C CA . CYS A 1 199 ? -8.294 -0.833 13.689 1.00 96.62 199 CYS A CA 1
ATOM 1589 C C . CYS A 1 199 ? -9.656 -1.423 13.310 1.00 96.62 199 CYS A C 1
ATOM 1591 O O . CYS A 1 199 ? -10.582 -1.348 14.112 1.00 96.62 199 CYS A O 1
ATOM 1593 N N . THR A 1 200 ? -9.774 -2.054 12.142 1.00 96.19 200 THR A N 1
ATOM 1594 C CA . THR A 1 200 ? -11.022 -2.684 11.679 1.00 96.19 200 THR A CA 1
ATOM 1595 C C . THR A 1 200 ? -11.466 -3.777 12.646 1.00 96.19 200 THR A C 1
ATOM 1597 O O . THR A 1 200 ? -12.587 -3.734 13.139 1.00 96.19 200 THR A O 1
ATOM 1600 N N . SER A 1 201 ? -10.553 -4.677 13.025 1.00 96.06 201 SER A N 1
ATOM 1601 C CA . SER A 1 201 ? -10.829 -5.731 14.008 1.00 96.06 201 SER A CA 1
ATOM 1602 C C . SER A 1 201 ? -11.256 -5.165 15.368 1.00 96.06 201 SER A C 1
ATOM 1604 O O . SER A 1 201 ? -12.194 -5.665 15.990 1.00 96.06 201 SER A O 1
ATOM 1606 N N . TYR A 1 202 ? -10.621 -4.084 15.835 1.00 97.56 202 TYR A N 1
ATOM 1607 C CA . TYR A 1 202 ? -11.060 -3.392 17.048 1.00 97.56 202 TYR A CA 1
ATOM 1608 C C . TYR A 1 202 ? -12.499 -2.873 16.924 1.00 97.56 202 TYR A C 1
ATOM 1610 O O . TYR A 1 202 ? -13.304 -3.104 17.828 1.00 97.56 202 TYR A O 1
ATOM 1618 N N . PHE A 1 203 ? -12.835 -2.186 15.827 1.00 97.81 203 PHE A N 1
ATOM 1619 C CA . PHE A 1 203 ? -14.173 -1.625 15.643 1.00 97.81 203 PHE A CA 1
ATOM 1620 C C . PHE A 1 203 ? -15.236 -2.714 15.508 1.00 97.81 203 PHE A C 1
ATOM 1622 O O . PHE A 1 203 ? -16.248 -2.611 16.190 1.00 97.81 203 PHE A O 1
ATOM 1629 N N . ASP A 1 204 ? -14.982 -3.787 14.759 1.00 96.12 204 ASP A N 1
ATOM 1630 C CA . ASP A 1 204 ? -15.922 -4.907 14.619 1.00 96.12 204 ASP A CA 1
ATOM 1631 C C . ASP A 1 204 ? -16.238 -5.564 15.974 1.00 96.12 204 ASP A C 1
ATOM 1633 O O . ASP A 1 204 ? -17.393 -5.856 16.293 1.00 96.12 204 ASP A O 1
ATOM 1637 N N . ASN A 1 205 ? -15.218 -5.759 16.818 1.00 96.75 205 ASN A N 1
ATOM 1638 C CA . ASN A 1 205 ? -15.420 -6.300 18.163 1.00 96.75 205 ASN A CA 1
ATOM 1639 C C . ASN A 1 205 ? -16.173 -5.317 19.073 1.00 96.75 205 ASN A C 1
ATOM 1641 O O . ASN A 1 205 ? -17.054 -5.720 19.836 1.00 96.75 205 ASN A O 1
ATOM 1645 N N . MET A 1 206 ? -15.846 -4.025 18.988 1.00 97.94 206 MET A N 1
ATOM 1646 C CA . MET A 1 206 ? -16.530 -2.992 19.761 1.00 97.94 206 MET A CA 1
ATOM 1647 C C . MET A 1 206 ? -17.986 -2.806 19.322 1.00 97.94 206 MET A C 1
ATOM 1649 O O . MET A 1 206 ? -18.830 -2.642 20.190 1.00 97.94 206 MET A O 1
ATOM 1653 N N . ASP A 1 207 ? -18.318 -2.864 18.031 1.00 97.25 207 ASP A N 1
ATOM 1654 C CA . ASP A 1 207 ? -19.700 -2.730 17.541 1.00 97.25 207 ASP A CA 1
ATOM 1655 C C . ASP A 1 207 ? -20.625 -3.762 18.199 1.00 97.25 207 ASP A C 1
ATOM 1657 O O . ASP A 1 207 ? -21.707 -3.422 18.690 1.00 97.25 207 ASP A O 1
ATOM 1661 N N . ASN A 1 208 ? -20.175 -5.020 18.248 1.00 94.50 208 ASN A N 1
ATOM 1662 C CA . ASN A 1 208 ? -20.907 -6.105 18.897 1.00 94.50 208 ASN A CA 1
ATOM 1663 C C . ASN A 1 208 ? -21.106 -5.810 20.388 1.00 94.50 208 ASN A C 1
ATOM 1665 O O . ASN A 1 208 ? -22.235 -5.832 20.882 1.00 94.50 208 ASN A O 1
ATOM 1669 N N . LEU A 1 209 ? -20.029 -5.431 21.082 1.00 97.38 209 LEU A N 1
ATOM 1670 C CA . LEU A 1 209 ? -20.063 -5.092 22.504 1.00 97.38 209 LEU A CA 1
ATOM 1671 C C . LEU A 1 209 ? -21.000 -3.909 22.807 1.00 97.38 209 LEU A C 1
ATOM 1673 O O . LEU A 1 209 ? -21.753 -3.942 23.780 1.00 97.38 209 LEU A O 1
ATOM 1677 N N . LEU A 1 210 ? -20.982 -2.866 21.974 1.00 97.56 210 LEU A N 1
ATOM 1678 C CA . LEU A 1 210 ? -21.825 -1.678 22.123 1.00 97.56 210 LEU A CA 1
ATOM 1679 C C . LEU A 1 210 ? -23.302 -2.000 21.897 1.00 97.56 210 LEU A C 1
ATOM 1681 O O . LEU A 1 210 ? -24.161 -1.486 22.618 1.00 97.56 210 LEU A O 1
ATOM 1685 N N . SER A 1 211 ? -23.600 -2.860 20.922 1.00 96.00 211 SER A N 1
ATOM 1686 C CA . SER A 1 211 ? -24.954 -3.345 20.652 1.00 96.00 211 SER A CA 1
ATOM 1687 C C . SER A 1 211 ? -25.513 -4.140 21.838 1.00 96.00 211 SER A C 1
ATOM 1689 O O . SER A 1 211 ? -26.615 -3.852 22.312 1.00 96.00 211 SER A O 1
ATOM 1691 N N . GLU A 1 212 ? -24.733 -5.081 22.377 1.00 96.50 212 GLU A N 1
ATOM 1692 C CA . GLU A 1 212 ? -25.133 -5.875 23.542 1.00 96.50 212 GLU A CA 1
ATOM 1693 C C . GLU A 1 212 ? -25.292 -5.005 24.794 1.00 96.50 212 GLU A C 1
ATOM 1695 O O . GLU A 1 212 ? -26.322 -5.065 25.472 1.00 96.50 212 GLU A O 1
ATOM 1700 N N . PHE A 1 213 ? -24.333 -4.112 25.060 1.00 97.94 213 PHE A N 1
ATOM 1701 C CA . PHE A 1 213 ? -24.417 -3.192 26.190 1.00 97.94 213 PHE A CA 1
ATOM 1702 C C . PHE A 1 213 ? -25.634 -2.271 26.099 1.00 97.94 213 PHE A C 1
ATOM 1704 O O . PHE A 1 213 ? -26.295 -2.035 27.108 1.00 97.94 213 PHE A O 1
ATOM 1711 N N . LYS A 1 214 ? -25.999 -1.790 24.904 1.00 96.56 214 LYS A N 1
ATOM 1712 C CA . LYS A 1 214 ? -27.221 -0.998 24.705 1.00 96.56 214 LYS A CA 1
ATOM 1713 C C . LYS A 1 214 ? -28.482 -1.766 25.117 1.00 96.56 214 LYS A C 1
ATOM 1715 O O . LYS A 1 214 ? -29.402 -1.149 25.651 1.00 96.56 214 LYS A O 1
ATOM 1720 N N . GLY A 1 215 ? -28.523 -3.080 24.890 1.00 94.12 215 GLY A N 1
ATOM 1721 C CA . GLY A 1 215 ? -29.620 -3.948 25.327 1.00 94.12 215 GLY A CA 1
ATOM 1722 C C . GLY A 1 215 ? -29.659 -4.157 26.845 1.00 94.12 215 GLY A C 1
ATOM 1723 O O . GLY A 1 215 ? -30.733 -4.131 27.444 1.00 94.12 215 GLY A O 1
ATOM 1724 N N . VAL A 1 216 ? -28.492 -4.310 27.474 1.00 95.75 216 VAL A N 1
ATOM 1725 C CA . VAL A 1 216 ? -28.360 -4.535 28.925 1.00 95.75 216 VAL A CA 1
ATOM 1726 C C . VAL A 1 216 ? -28.574 -3.244 29.729 1.00 95.75 216 VAL A C 1
ATOM 1728 O O . VAL A 1 216 ? -29.182 -3.272 30.803 1.00 95.75 216 VAL A O 1
ATOM 1731 N N . LYS A 1 217 ? -28.128 -2.092 29.209 1.00 95.06 217 LYS A N 1
ATOM 1732 C CA . LYS A 1 217 ? -28.177 -0.769 29.851 1.00 95.06 217 LYS A CA 1
ATOM 1733 C C . LYS A 1 217 ? -29.591 -0.183 29.859 1.00 95.06 217 LYS A C 1
ATOM 1735 O O . LYS A 1 217 ? -29.911 0.738 29.102 1.00 95.06 217 LYS A O 1
ATOM 1740 N N . THR A 1 218 ? -30.419 -0.677 30.771 1.00 96.00 218 THR A N 1
ATOM 1741 C CA . THR A 1 218 ? -31.756 -0.136 31.059 1.00 96.00 218 THR A CA 1
ATOM 1742 C C . THR A 1 218 ? -31.900 0.271 32.524 1.00 96.00 218 THR A C 1
ATOM 1744 O O . THR A 1 218 ? -31.220 -0.272 33.402 1.00 96.00 218 THR A O 1
ATOM 1747 N N . SER A 1 219 ? -32.772 1.248 32.783 1.00 96.12 219 SER A N 1
ATOM 1748 C CA . SER A 1 219 ? -33.050 1.744 34.133 1.00 96.12 219 SER A CA 1
ATOM 1749 C C . SER A 1 219 ? -33.824 0.712 34.952 1.00 96.12 219 SER A C 1
ATOM 1751 O O . SER A 1 219 ? -34.824 0.160 34.493 1.00 96.12 219 SER A O 1
ATOM 1753 N N . LEU A 1 220 ? -33.386 0.506 36.191 1.00 96.62 220 LEU A N 1
ATOM 1754 C CA . LEU A 1 220 ? -34.075 -0.276 37.216 1.00 96.62 220 LEU A CA 1
ATOM 1755 C C . LEU A 1 220 ? -35.140 0.546 37.965 1.00 96.62 220 LEU A C 1
ATOM 1757 O O . LEU A 1 220 ? -35.810 0.012 38.841 1.00 96.62 220 LEU A O 1
ATOM 1761 N N . ASN A 1 221 ? -35.351 1.830 37.637 1.00 94.81 221 ASN A N 1
ATOM 1762 C CA . ASN A 1 221 ? -36.331 2.666 38.348 1.00 94.81 221 ASN A CA 1
ATOM 1763 C C . ASN A 1 221 ? -37.762 2.092 38.272 1.00 94.81 221 ASN A C 1
ATOM 1765 O O . ASN A 1 221 ? -38.527 2.180 39.227 1.00 94.81 221 ASN A O 1
ATOM 1769 N N . SER A 1 222 ? -38.103 1.414 37.170 1.00 94.69 222 SER A N 1
ATOM 1770 C CA . SER A 1 222 ? -39.382 0.698 37.049 1.00 94.69 222 SER A CA 1
ATOM 1771 C C . SER A 1 222 ? -39.560 -0.387 38.120 1.00 94.69 222 SER A C 1
ATOM 1773 O O . SER A 1 222 ? -40.644 -0.510 38.681 1.00 94.69 222 SER A O 1
ATOM 1775 N N . ASN A 1 223 ? -38.497 -1.110 38.489 1.00 96.00 223 ASN A N 1
ATOM 1776 C CA . ASN A 1 223 ? -38.538 -2.084 39.579 1.00 96.00 223 ASN A CA 1
ATOM 1777 C C . ASN A 1 223 ? -38.848 -1.416 40.925 1.00 96.00 223 ASN A C 1
ATOM 1779 O O . ASN A 1 223 ? -39.627 -1.957 41.704 1.00 96.00 223 ASN A O 1
ATOM 1783 N N . TYR A 1 224 ? -38.284 -0.233 41.188 1.00 93.88 224 TYR A N 1
ATOM 1784 C CA . TYR A 1 224 ? -38.600 0.537 42.394 1.00 93.88 224 TYR A CA 1
ATOM 1785 C C . TYR A 1 224 ? -40.071 0.977 42.424 1.00 93.88 224 TYR A C 1
ATOM 1787 O O . TYR A 1 224 ? -40.748 0.772 43.431 1.00 93.88 224 TYR A O 1
ATOM 1795 N N . LEU A 1 225 ? -40.585 1.538 41.325 1.00 93.12 225 LEU A N 1
ATOM 1796 C CA . LEU A 1 225 ? -41.986 1.966 41.244 1.00 93.12 225 LEU A CA 1
ATOM 1797 C C . LEU A 1 225 ? -42.948 0.793 41.469 1.00 93.12 225 LEU A C 1
ATOM 1799 O O . LEU A 1 225 ? -43.896 0.913 42.245 1.00 93.12 225 LEU A O 1
ATOM 1803 N N . ASN A 1 226 ? -42.659 -0.358 40.861 1.00 94.38 226 ASN A N 1
ATOM 1804 C CA . ASN A 1 226 ? -43.462 -1.563 41.032 1.00 94.38 226 ASN A CA 1
ATOM 1805 C C . ASN A 1 226 ? -43.407 -2.081 42.480 1.00 94.38 226 ASN A C 1
ATOM 1807 O O . ASN A 1 226 ? -44.433 -2.518 42.997 1.00 94.38 226 ASN A O 1
ATOM 1811 N N . LEU A 1 227 ? -42.254 -1.997 43.162 1.00 92.12 227 LEU A N 1
ATOM 1812 C CA . LEU A 1 227 ? -42.144 -2.356 44.586 1.00 92.12 227 LEU A CA 1
ATOM 1813 C C . LEU A 1 227 ? -43.036 -1.467 45.457 1.00 92.12 227 LEU A C 1
ATOM 1815 O O . LEU A 1 227 ? -43.773 -1.970 46.299 1.00 92.12 227 LEU A O 1
ATOM 1819 N N . VAL A 1 228 ? -43.007 -0.148 45.240 1.00 90.31 228 VAL A N 1
ATOM 1820 C CA . VAL A 1 228 ? -43.829 0.809 46.005 1.00 90.31 228 VAL A CA 1
ATOM 1821 C C . VAL A 1 228 ? -45.327 0.571 45.786 1.00 90.31 228 VAL A C 1
ATOM 1823 O O . VAL A 1 228 ? -46.118 0.735 46.715 1.00 90.31 228 VAL A O 1
ATOM 1826 N N . ASN A 1 229 ? -45.717 0.147 44.583 1.00 90.38 229 ASN A N 1
ATOM 1827 C CA . ASN A 1 229 ? -47.107 -0.142 44.230 1.00 90.38 229 ASN A CA 1
ATOM 1828 C C . ASN A 1 229 ? -47.557 -1.572 44.592 1.00 90.38 229 ASN A C 1
ATOM 1830 O O . ASN A 1 229 ? -48.716 -1.912 44.359 1.00 90.38 229 ASN A O 1
ATOM 1834 N N . ASN A 1 230 ? -46.685 -2.398 45.185 1.00 89.69 230 ASN A N 1
ATOM 1835 C CA . ASN A 1 230 ? -46.914 -3.828 45.446 1.00 89.69 230 ASN A CA 1
ATOM 1836 C C . ASN A 1 230 ? -47.222 -4.654 44.176 1.00 89.69 230 ASN A C 1
ATOM 1838 O O . ASN A 1 230 ? -47.968 -5.631 44.227 1.00 89.69 230 ASN A O 1
ATOM 1842 N N . GLU A 1 231 ? -46.661 -4.261 43.031 1.00 95.19 231 GLU A N 1
ATOM 1843 C CA . GLU A 1 231 ? -46.810 -4.947 41.737 1.00 95.19 231 GLU A CA 1
ATOM 1844 C C . GLU A 1 231 ? -45.713 -5.999 41.484 1.00 95.19 231 GLU A C 1
ATOM 1846 O O . GLU A 1 231 ? -45.805 -6.770 40.533 1.00 95.19 231 GLU A O 1
ATOM 1851 N N . THR A 1 232 ? -44.673 -6.035 42.320 1.00 95.75 232 THR A N 1
ATOM 1852 C CA . THR A 1 232 ? -43.571 -7.012 42.277 1.00 95.75 232 THR A CA 1
ATOM 1853 C C . THR A 1 232 ? -43.056 -7.278 43.692 1.00 95.75 232 THR A C 1
ATOM 1855 O O . THR A 1 232 ? -43.309 -6.483 44.602 1.00 95.75 232 THR A O 1
ATOM 1858 N N . SER A 1 233 ? -42.337 -8.382 43.896 1.00 95.81 233 SER A N 1
ATOM 1859 C CA . SER A 1 233 ? -41.695 -8.702 45.178 1.00 95.81 233 SER A CA 1
ATOM 1860 C C . SER A 1 233 ? -40.228 -8.256 45.235 1.00 95.81 233 SER A C 1
ATOM 1862 O O . SER A 1 233 ? -39.577 -8.048 44.209 1.00 95.81 233 SER A O 1
ATOM 1864 N N . PHE A 1 234 ? -39.674 -8.146 46.448 1.00 95.38 234 PHE A N 1
ATOM 1865 C CA . PHE A 1 234 ? -38.240 -7.894 46.646 1.00 95.38 234 PHE A CA 1
ATOM 1866 C C . PHE A 1 234 ? -37.372 -8.962 45.961 1.00 95.38 234 PHE A C 1
ATOM 1868 O O . PHE A 1 234 ? -36.434 -8.612 45.245 1.00 95.38 234 PHE A O 1
ATOM 1875 N N . ASP A 1 235 ? -37.740 -10.243 46.082 1.00 96.94 235 ASP A N 1
ATOM 1876 C CA . ASP A 1 235 ? -37.053 -11.365 45.425 1.00 96.94 235 ASP A CA 1
ATOM 1877 C C . ASP A 1 235 ? -36.996 -11.213 43.897 1.00 96.94 235 ASP A C 1
ATOM 1879 O O . ASP A 1 235 ? -35.944 -11.412 43.285 1.00 96.94 235 ASP A O 1
ATOM 1883 N N . GLU A 1 236 ? -38.104 -10.823 43.261 1.00 97.12 236 GLU A N 1
ATOM 1884 C CA . GLU A 1 236 ? -38.156 -10.599 41.811 1.00 97.12 236 GLU A CA 1
ATOM 1885 C C . GLU A 1 236 ? -37.237 -9.451 41.379 1.00 97.12 236 GLU A C 1
ATOM 1887 O O . GLU A 1 236 ? -36.545 -9.547 40.359 1.00 97.12 236 GLU A O 1
ATOM 1892 N N . VAL A 1 237 ? -37.179 -8.378 42.173 1.00 97.31 237 VAL A N 1
ATOM 1893 C CA . VAL A 1 237 ? -36.265 -7.260 41.923 1.00 97.31 237 VAL A CA 1
ATOM 1894 C C . VAL A 1 237 ? -34.810 -7.679 42.102 1.00 97.31 237 VAL A C 1
ATOM 1896 O O . VAL A 1 237 ? -33.983 -7.336 41.255 1.00 97.31 237 VAL A O 1
ATOM 1899 N N . TYR A 1 238 ? -34.480 -8.470 43.126 1.00 98.06 238 TYR A N 1
ATOM 1900 C CA . TYR A 1 238 ? -33.132 -9.018 43.279 1.00 98.06 238 TYR A CA 1
ATOM 1901 C C . TYR A 1 238 ? -32.720 -9.876 42.086 1.00 98.06 238 TYR A C 1
ATOM 1903 O O . TYR A 1 238 ? -31.626 -9.683 41.559 1.00 98.06 238 TYR A O 1
ATOM 1911 N N . ILE A 1 239 ? -33.600 -10.756 41.603 1.00 97.44 239 ILE A N 1
ATOM 1912 C CA . ILE A 1 239 ? -33.340 -11.571 40.407 1.00 97.44 239 ILE A CA 1
ATOM 1913 C C . ILE A 1 239 ? -33.066 -10.681 39.186 1.00 97.44 239 ILE A C 1
ATOM 1915 O O . ILE A 1 239 ? -32.126 -10.943 38.432 1.00 97.44 239 ILE A O 1
ATOM 1919 N N . ALA A 1 240 ? -33.847 -9.614 38.991 1.00 96.38 240 ALA A N 1
ATOM 1920 C CA . ALA A 1 240 ? -33.647 -8.682 37.883 1.00 96.38 240 ALA A CA 1
ATOM 1921 C C . ALA A 1 240 ? -32.289 -7.957 37.961 1.00 96.38 240 ALA A C 1
ATOM 1923 O O . ALA A 1 240 ? -31.619 -7.793 36.938 1.00 96.38 240 ALA A O 1
ATOM 1924 N N . ILE A 1 241 ? -31.865 -7.553 39.163 1.00 97.69 241 ILE A N 1
ATOM 1925 C CA . ILE A 1 241 ? -30.571 -6.895 39.384 1.00 97.69 241 ILE A CA 1
ATOM 1926 C C . ILE A 1 241 ? -29.411 -7.873 39.164 1.00 97.69 241 ILE A C 1
ATOM 1928 O O . ILE A 1 241 ? -28.460 -7.539 38.460 1.00 97.69 241 ILE A O 1
ATOM 1932 N N . GLU A 1 242 ? -29.494 -9.086 39.714 1.00 97.56 242 GLU A N 1
ATOM 1933 C CA . GLU A 1 242 ? -28.466 -10.121 39.540 1.00 97.56 242 GLU A CA 1
ATOM 1934 C C . GLU A 1 242 ? -28.284 -10.496 38.074 1.00 97.56 242 GLU A C 1
ATOM 1936 O O . GLU A 1 242 ? -27.156 -10.589 37.591 1.00 97.56 242 GLU A O 1
ATOM 1941 N N . LYS A 1 243 ? -29.386 -10.635 37.329 1.00 96.69 243 LYS A N 1
ATOM 1942 C CA . LYS A 1 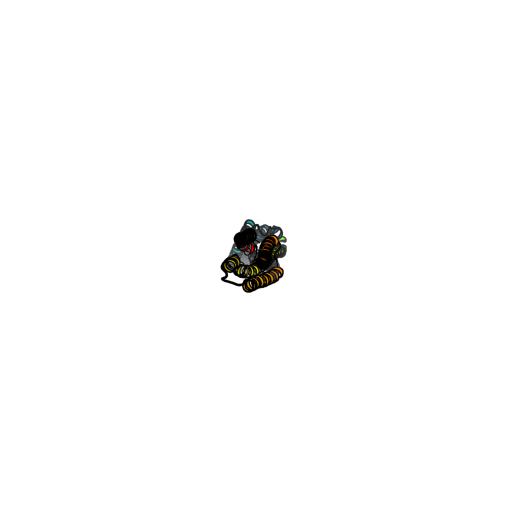243 ? -29.328 -10.885 35.889 1.00 96.69 243 LYS A CA 1
ATOM 1943 C C . LYS A 1 243 ? -28.515 -9.806 35.168 1.00 96.69 243 LYS A C 1
ATOM 1945 O O . LYS A 1 243 ? -27.634 -10.143 34.382 1.00 96.69 243 LYS A O 1
ATOM 1950 N N . LYS A 1 244 ? -28.757 -8.526 35.472 1.00 96.19 244 LYS A N 1
ATOM 1951 C CA . LYS A 1 244 ? -27.983 -7.418 34.891 1.00 96.19 244 LYS A CA 1
ATOM 1952 C C . LYS A 1 244 ? -26.513 -7.467 35.282 1.00 96.19 244 LYS A C 1
ATOM 1954 O O . LYS A 1 244 ? -25.664 -7.262 34.426 1.00 96.19 244 LYS A O 1
ATOM 1959 N N . LEU A 1 245 ? -26.196 -7.741 36.547 1.00 97.44 245 LEU A N 1
ATOM 1960 C CA . LEU A 1 245 ? -24.806 -7.851 36.999 1.00 97.44 245 LEU A CA 1
ATOM 1961 C C . LEU A 1 245 ? -24.065 -8.985 36.276 1.00 97.44 245 LEU A C 1
ATOM 1963 O O . LEU A 1 245 ? -22.926 -8.792 35.861 1.00 97.44 245 LEU A O 1
ATOM 1967 N N . ILE A 1 246 ? -24.715 -10.134 36.070 1.00 97.56 246 ILE A N 1
ATOM 1968 C CA . ILE A 1 246 ? -24.163 -11.251 35.290 1.00 97.56 246 ILE A CA 1
ATOM 1969 C C . ILE A 1 246 ? -23.924 -10.834 33.834 1.00 97.56 246 ILE A C 1
ATOM 1971 O O . ILE A 1 246 ? -22.838 -11.070 33.307 1.00 97.56 246 ILE A O 1
ATOM 1975 N N . GLU A 1 247 ? -24.906 -10.191 33.198 1.00 97.44 247 GLU A N 1
ATOM 1976 C CA . GLU A 1 247 ? -24.788 -9.709 31.817 1.00 97.44 247 GLU A CA 1
ATOM 1977 C C . GLU A 1 247 ? -23.643 -8.692 31.670 1.00 97.44 247 GLU A C 1
ATOM 1979 O O . GLU A 1 247 ? -22.801 -8.844 30.789 1.00 97.44 247 GLU A O 1
ATOM 1984 N N . ILE A 1 248 ? -23.541 -7.702 32.565 1.00 96.88 248 ILE A N 1
ATOM 1985 C CA . ILE A 1 248 ? -22.467 -6.695 32.532 1.00 96.88 248 ILE A CA 1
ATOM 1986 C C . ILE A 1 248 ? -21.096 -7.326 32.785 1.00 96.88 248 ILE A C 1
ATOM 1988 O O . ILE A 1 248 ? -20.136 -6.962 32.110 1.00 96.88 248 ILE A O 1
ATOM 1992 N N . ASN A 1 249 ? -20.987 -8.280 33.714 1.00 96.06 249 ASN A N 1
ATOM 1993 C CA . ASN A 1 249 ? -19.733 -9.001 33.943 1.00 96.06 249 ASN A CA 1
ATOM 1994 C C . ASN A 1 249 ? -19.296 -9.769 32.686 1.00 96.06 249 ASN A C 1
ATOM 1996 O O . ASN A 1 249 ? -18.128 -9.705 32.314 1.00 96.06 249 ASN A O 1
ATOM 2000 N N . GLY A 1 250 ? -20.234 -10.410 31.979 1.00 97.12 250 GLY A N 1
ATOM 2001 C CA . GLY A 1 250 ? -19.950 -11.047 30.691 1.00 97.12 250 GLY A CA 1
ATOM 2002 C C . GLY A 1 250 ? -19.444 -10.055 29.638 1.00 97.12 250 GLY A C 1
ATOM 2003 O O . GLY A 1 250 ? -18.463 -10.327 28.947 1.00 97.12 250 GLY A O 1
ATOM 2004 N N . LEU A 1 251 ? -20.046 -8.864 29.559 1.00 97.75 251 LEU A N 1
ATOM 2005 C CA . LEU A 1 251 ? -19.575 -7.793 28.673 1.00 97.75 251 LEU A CA 1
ATOM 2006 C C . LEU A 1 251 ? -18.185 -7.278 29.070 1.00 97.75 251 LEU A C 1
ATOM 2008 O O . LEU A 1 251 ? -17.376 -6.967 28.198 1.00 97.75 251 LEU A O 1
ATOM 2012 N N . GLN A 1 252 ? -17.880 -7.209 30.367 1.00 96.62 252 GLN A N 1
ATOM 2013 C CA . GLN A 1 252 ? -16.561 -6.822 30.867 1.00 96.62 252 GLN A CA 1
ATOM 2014 C C . GLN A 1 252 ? -15.489 -7.854 30.480 1.00 96.62 252 GLN A C 1
ATOM 2016 O O . GLN A 1 252 ? -14.382 -7.476 30.093 1.00 96.62 252 GLN A O 1
ATOM 2021 N N . ASP A 1 253 ? -15.819 -9.145 30.514 1.00 95.81 253 ASP A N 1
ATOM 2022 C CA . ASP A 1 253 ? -14.925 -10.211 30.057 1.00 95.81 253 ASP A CA 1
ATOM 2023 C C . ASP A 1 253 ? -14.663 -10.124 28.547 1.00 95.81 253 ASP A C 1
ATOM 2025 O O . ASP A 1 253 ? -13.516 -10.248 28.111 1.00 95.81 253 ASP A O 1
ATOM 2029 N N . ILE A 1 254 ? -15.692 -9.849 27.738 1.00 96.00 254 ILE A N 1
ATOM 2030 C CA . ILE A 1 254 ? -15.528 -9.599 26.295 1.00 96.00 254 ILE A CA 1
ATOM 2031 C C . ILE A 1 254 ? -14.643 -8.368 26.074 1.00 96.00 254 ILE A C 1
ATOM 2033 O O . ILE A 1 254 ? -13.669 -8.436 25.325 1.00 96.00 254 ILE A O 1
ATOM 2037 N N . TYR A 1 255 ? -14.935 -7.266 26.770 1.00 97.56 255 TYR A N 1
ATOM 2038 C CA . TYR A 1 255 ? -14.183 -6.014 26.695 1.00 97.56 255 TYR A CA 1
ATOM 2039 C C . TYR A 1 255 ? -12.686 -6.218 26.959 1.00 97.56 255 TYR A C 1
ATOM 2041 O O . TYR A 1 255 ? -11.854 -5.759 26.178 1.00 97.56 255 TYR A O 1
ATOM 2049 N N . ASN A 1 256 ? -12.340 -6.955 28.019 1.00 95.88 256 ASN A N 1
ATOM 2050 C CA . ASN A 1 256 ? -10.953 -7.202 28.421 1.00 95.88 256 ASN A CA 1
ATOM 2051 C C . ASN A 1 256 ? -10.156 -8.041 27.407 1.00 95.88 256 ASN A C 1
ATOM 2053 O O . ASN A 1 256 ? -8.925 -8.027 27.440 1.00 95.88 256 ASN A O 1
ATOM 2057 N N . ASN A 1 257 ? -10.837 -8.767 26.517 1.00 95.75 257 ASN A N 1
ATOM 2058 C CA . ASN A 1 257 ? -10.214 -9.594 25.485 1.00 95.75 257 ASN A CA 1
ATOM 2059 C C . ASN A 1 257 ? -10.048 -8.869 24.138 1.00 95.75 257 ASN A C 1
ATOM 2061 O O . ASN A 1 257 ? -9.445 -9.424 23.217 1.00 95.75 257 ASN A O 1
ATOM 2065 N N . ILE A 1 258 ? -10.552 -7.639 23.999 1.00 97.00 258 ILE A N 1
ATOM 2066 C CA . ILE A 1 258 ? -10.397 -6.860 22.768 1.00 97.00 258 ILE A CA 1
ATOM 2067 C C . ILE A 1 258 ? -8.959 -6.345 22.663 1.00 97.00 258 ILE A C 1
ATOM 2069 O O . ILE A 1 258 ? -8.445 -5.678 23.558 1.00 97.00 258 ILE A O 1
ATOM 2073 N N . SER A 1 259 ? -8.306 -6.619 21.531 1.00 95.06 259 SER A N 1
ATOM 2074 C CA . SER A 1 259 ? -7.010 -6.017 21.211 1.00 95.06 259 SER A CA 1
ATOM 2075 C C . SER A 1 259 ? -7.191 -4.551 20.818 1.00 95.06 259 SER A C 1
ATOM 2077 O O . SER A 1 259 ? -8.052 -4.225 20.002 1.00 95.06 259 SER A O 1
ATOM 2079 N N . VAL A 1 260 ? -6.378 -3.660 21.392 1.00 95.75 260 VAL A N 1
ATOM 2080 C CA . VAL A 1 260 ? -6.576 -2.210 21.280 1.00 95.75 260 VAL A CA 1
ATOM 2081 C C . VAL A 1 260 ? -5.385 -1.556 20.583 1.00 95.75 260 VAL A C 1
ATOM 2083 O O . VAL A 1 260 ? -4.282 -1.545 21.139 1.00 95.75 260 VAL A O 1
ATOM 2086 N N . PRO A 1 261 ? -5.586 -0.950 19.401 1.00 95.00 261 PRO A N 1
ATOM 2087 C CA . PRO A 1 261 ? -4.579 -0.102 18.779 1.00 95.00 261 PRO A CA 1
ATOM 2088 C C . PRO A 1 261 ? -4.215 1.078 19.686 1.00 95.00 261 PRO A C 1
ATOM 2090 O O . PRO A 1 261 ? -5.082 1.683 20.318 1.00 95.00 261 PRO A O 1
ATOM 2093 N N . ALA A 1 262 ? -2.935 1.458 19.716 1.00 93.81 262 ALA A N 1
ATOM 2094 C CA . ALA A 1 262 ? -2.446 2.522 20.598 1.00 93.81 262 ALA A CA 1
ATOM 2095 C C . ALA A 1 262 ? -3.186 3.861 20.399 1.00 93.81 262 ALA A C 1
ATOM 2097 O O . ALA A 1 262 ? -3.457 4.567 21.370 1.00 93.81 262 ALA A O 1
ATOM 2098 N N . SER A 1 263 ? -3.568 4.180 19.158 1.00 92.25 263 SER A N 1
ATOM 2099 C CA . SER A 1 263 ? -4.350 5.374 18.809 1.00 92.25 263 SER A CA 1
ATOM 2100 C C . SER A 1 263 ? -5.750 5.399 19.434 1.00 92.25 263 SER A C 1
ATOM 2102 O O . SER A 1 263 ? -6.305 6.474 19.648 1.00 92.25 263 SER A O 1
ATOM 2104 N N . LEU A 1 264 ? -6.310 4.235 19.774 1.00 96.00 264 LEU A N 1
ATOM 2105 C CA . LEU A 1 264 ? -7.677 4.071 20.274 1.00 96.00 264 LEU A CA 1
ATOM 2106 C C . LEU A 1 264 ? -7.738 3.764 21.777 1.00 96.00 264 LEU A C 1
ATOM 2108 O O . LEU A 1 264 ? -8.828 3.619 22.329 1.00 96.00 264 LEU A O 1
ATOM 2112 N N . ALA A 1 265 ? -6.597 3.734 22.474 1.00 95.50 265 ALA A N 1
ATOM 2113 C CA . ALA A 1 265 ? -6.520 3.402 23.898 1.00 95.50 265 ALA A CA 1
ATOM 2114 C C . ALA A 1 265 ? -7.390 4.313 24.786 1.00 95.50 265 ALA A C 1
ATOM 2116 O O . ALA A 1 265 ? -8.077 3.836 25.690 1.00 95.50 265 ALA A O 1
ATOM 2117 N N . ASN A 1 266 ? -7.408 5.621 24.508 1.00 94.50 266 ASN A N 1
ATOM 2118 C CA . ASN A 1 266 ? -8.240 6.571 25.253 1.00 94.50 266 ASN A CA 1
ATOM 2119 C C . ASN A 1 266 ? -9.734 6.331 25.013 1.00 94.50 266 ASN A C 1
ATOM 2121 O O . ASN A 1 266 ? -10.508 6.352 25.966 1.00 94.50 266 ASN A O 1
ATOM 2125 N N . ASN A 1 267 ? -10.122 6.067 23.761 1.00 94.31 267 ASN A N 1
ATOM 2126 C CA . ASN A 1 267 ? -11.503 5.753 23.408 1.00 94.31 267 ASN A CA 1
ATOM 2127 C C . ASN A 1 267 ? -11.955 4.460 24.100 1.00 94.31 267 ASN A C 1
ATOM 2129 O O . ASN A 1 267 ? -12.986 4.435 24.759 1.00 94.31 267 ASN A O 1
ATOM 2133 N N . HIS A 1 268 ? -11.142 3.406 24.042 1.00 96.81 268 HIS A N 1
ATOM 2134 C CA . HIS A 1 268 ? -11.420 2.149 24.732 1.00 96.81 268 HIS A CA 1
ATOM 2135 C C . HIS A 1 268 ? -11.612 2.364 26.246 1.00 96.81 268 HIS A C 1
ATOM 2137 O O . HIS A 1 268 ? -12.642 1.984 26.797 1.00 96.81 268 HIS A O 1
ATOM 2143 N N . LYS A 1 269 ? -10.712 3.116 26.898 1.00 96.62 269 LYS A N 1
ATOM 2144 C CA . LYS A 1 269 ? -10.814 3.457 28.328 1.00 96.62 269 LYS A CA 1
ATOM 2145 C C . LYS A 1 269 ? -12.080 4.245 28.696 1.00 96.62 269 LYS A C 1
ATOM 2147 O O . LYS A 1 269 ? -12.590 4.087 29.804 1.00 96.62 269 LYS A O 1
ATOM 2152 N N . MET A 1 270 ? -12.589 5.107 27.812 1.00 96.50 270 MET A N 1
ATOM 2153 C CA . MET A 1 270 ? -13.861 5.802 28.058 1.00 96.50 270 MET A CA 1
ATOM 2154 C C . MET A 1 270 ? -15.018 4.808 28.202 1.00 96.50 270 MET A C 1
ATOM 2156 O O . MET A 1 270 ? -15.862 4.994 29.078 1.00 96.50 270 MET A O 1
ATOM 2160 N N . PHE A 1 271 ? -15.020 3.734 27.410 1.00 98.00 271 PHE A N 1
ATOM 2161 C CA . PHE A 1 271 ? -16.044 2.698 27.500 1.00 98.00 271 PHE A CA 1
ATOM 2162 C C . PHE A 1 271 ? -15.937 1.855 28.781 1.00 98.00 271 PHE A C 1
ATOM 2164 O O . PHE A 1 271 ? -16.957 1.595 29.414 1.00 98.00 271 PHE A O 1
ATOM 2171 N N . ASP A 1 272 ? -14.727 1.524 29.249 1.00 97.62 272 ASP A N 1
ATOM 2172 C CA . ASP A 1 272 ? -14.532 0.870 30.561 1.00 97.62 272 ASP A CA 1
ATOM 2173 C C . ASP A 1 272 ? -15.132 1.677 31.718 1.00 97.62 272 ASP A C 1
ATOM 2175 O O . ASP A 1 272 ? -15.776 1.125 32.610 1.00 97.62 272 ASP A O 1
ATOM 2179 N N . ASN A 1 273 ? -14.980 3.003 31.691 1.00 97.69 273 ASN A N 1
ATOM 2180 C CA . ASN A 1 273 ? -15.599 3.856 32.704 1.00 97.69 273 ASN A CA 1
ATOM 2181 C C . ASN A 1 273 ? -17.132 3.776 32.654 1.00 97.69 273 ASN A C 1
ATOM 2183 O O . ASN A 1 273 ? -17.763 3.759 33.706 1.00 97.69 273 ASN A O 1
ATOM 2187 N N . ILE A 1 274 ? -17.728 3.690 31.460 1.00 98.25 274 ILE A N 1
ATOM 2188 C CA . ILE A 1 274 ? -19.181 3.540 31.289 1.00 98.25 274 ILE A CA 1
ATOM 2189 C C . ILE A 1 274 ? -19.655 2.190 31.840 1.00 98.25 274 ILE A C 1
ATOM 2191 O O . ILE A 1 274 ? -20.636 2.161 32.587 1.00 98.25 274 ILE A O 1
ATOM 2195 N N . LEU A 1 275 ? -18.942 1.096 31.535 1.00 98.06 275 LEU A N 1
ATOM 2196 C CA . LEU A 1 275 ? -19.220 -0.227 32.105 1.00 98.06 275 LEU A CA 1
ATOM 2197 C C . LEU A 1 275 ? -19.197 -0.161 33.636 1.00 98.06 275 LEU A C 1
ATOM 2199 O O . LEU A 1 275 ? -20.191 -0.492 34.275 1.00 98.06 275 LEU A O 1
ATOM 2203 N N . LYS A 1 276 ? -18.122 0.379 34.224 1.00 97.75 276 LYS A N 1
ATOM 2204 C CA . LYS A 1 276 ? -17.977 0.535 35.681 1.00 97.75 276 LYS A CA 1
ATOM 2205 C C . LYS A 1 276 ? -19.083 1.383 36.302 1.00 97.75 276 LYS A C 1
ATOM 2207 O O . LYS A 1 276 ? -19.616 1.011 37.345 1.00 97.75 276 LYS A O 1
ATOM 2212 N N . SER A 1 277 ? -19.444 2.504 35.680 1.00 98.06 277 SER A N 1
ATOM 2213 C CA . SER A 1 277 ? -20.538 3.360 36.148 1.00 98.06 277 SER A CA 1
ATOM 2214 C C . SER A 1 277 ? -21.873 2.617 36.169 1.00 98.06 277 SER A C 1
ATOM 2216 O O . SER A 1 277 ? -22.612 2.732 37.148 1.00 98.06 277 SER A O 1
ATOM 2218 N N . TYR A 1 278 ? -22.163 1.806 35.147 1.00 98.25 278 TYR A N 1
ATOM 2219 C CA . TYR A 1 278 ? -23.392 1.017 35.110 1.00 98.25 278 TYR A CA 1
ATOM 2220 C C . TYR A 1 278 ? -23.377 -0.157 36.102 1.00 98.25 278 TYR A C 1
ATOM 2222 O O . TYR A 1 278 ? -24.387 -0.413 36.763 1.00 98.25 278 TYR A O 1
ATOM 2230 N N . THR A 1 279 ? -22.235 -0.830 36.277 1.00 98.06 279 THR A N 1
ATOM 2231 C CA . THR A 1 279 ? -22.076 -1.870 37.304 1.00 98.06 279 THR A CA 1
ATOM 2232 C C . THR A 1 279 ? -22.309 -1.291 38.699 1.00 98.06 279 THR A C 1
ATOM 2234 O O . THR A 1 279 ? -23.091 -1.847 39.470 1.00 98.06 279 THR A O 1
ATOM 2237 N N . ASN A 1 280 ? -21.700 -0.140 39.005 1.00 98.00 280 ASN A N 1
ATOM 2238 C CA . ASN A 1 280 ? -21.888 0.552 40.282 1.00 98.00 280 ASN A CA 1
ATOM 2239 C C . ASN A 1 280 ? -23.354 0.937 40.498 1.00 98.00 280 ASN A C 1
ATOM 2241 O O . ASN A 1 280 ? -23.889 0.679 41.569 1.00 98.00 280 ASN A O 1
ATOM 2245 N N . TYR A 1 281 ? -24.032 1.461 39.471 1.00 98.12 281 TYR A N 1
ATOM 2246 C CA . TYR A 1 281 ? -25.471 1.727 39.533 1.00 98.12 281 TYR A CA 1
ATOM 2247 C C . TYR A 1 281 ? -26.274 0.480 39.936 1.00 98.12 281 TYR A C 1
ATOM 2249 O O . TYR A 1 281 ? -27.105 0.563 40.837 1.00 98.12 281 TYR A O 1
ATOM 2257 N N . CYS A 1 282 ? -26.007 -0.680 39.327 1.00 98.19 282 CYS A N 1
ATOM 2258 C CA . CYS A 1 282 ? -26.710 -1.922 39.657 1.00 98.19 282 CYS A CA 1
ATOM 2259 C C . CYS A 1 282 ? -26.423 -2.388 41.097 1.00 98.19 282 CYS A C 1
ATOM 2261 O O . CYS A 1 282 ? -27.348 -2.781 41.811 1.00 98.19 282 CYS A O 1
ATOM 2263 N N . MET A 1 283 ? -25.165 -2.310 41.547 1.00 97.94 283 MET A N 1
ATOM 2264 C CA . MET A 1 283 ? -24.787 -2.663 42.923 1.00 97.94 283 MET A CA 1
ATOM 2265 C C . MET A 1 283 ? -25.415 -1.718 43.956 1.00 97.94 283 MET A C 1
ATOM 2267 O O . MET A 1 283 ? -25.966 -2.172 44.959 1.00 97.94 283 MET A O 1
ATOM 2271 N N . ASP A 1 284 ? -25.382 -0.410 43.706 1.00 97.81 284 ASP A N 1
ATOM 2272 C CA . ASP A 1 284 ? -25.963 0.590 44.603 1.00 97.81 284 ASP A CA 1
ATOM 2273 C C . ASP A 1 284 ? -27.491 0.476 44.645 1.00 97.81 284 ASP A C 1
ATOM 2275 O O . ASP A 1 284 ? -28.101 0.649 45.707 1.00 97.81 284 ASP A O 1
ATOM 2279 N N . PHE A 1 285 ? -28.116 0.111 43.520 1.00 98.06 285 PHE A N 1
ATOM 2280 C CA . PHE A 1 285 ? -29.540 -0.199 43.467 1.00 98.06 285 PHE A CA 1
ATOM 2281 C C . PHE A 1 285 ? -29.867 -1.414 44.336 1.00 98.06 285 PHE A C 1
ATOM 2283 O O . PHE A 1 285 ? -30.754 -1.322 45.182 1.00 98.06 285 PHE A O 1
ATOM 2290 N N . LYS A 1 286 ? -29.102 -2.510 44.223 1.00 97.69 286 LYS A N 1
ATOM 2291 C CA . LYS A 1 286 ? -29.245 -3.693 45.090 1.00 97.69 286 LYS A CA 1
ATOM 2292 C C . LYS A 1 286 ? -29.168 -3.330 46.571 1.00 97.69 286 LYS A C 1
ATOM 2294 O O . LYS A 1 286 ? -30.059 -3.681 47.340 1.00 97.69 286 LYS A O 1
ATOM 2299 N N . ASN A 1 287 ? -28.137 -2.579 46.953 1.00 96.25 287 ASN A N 1
ATOM 2300 C CA . ASN A 1 287 ? -27.927 -2.147 48.334 1.00 96.25 287 ASN A CA 1
ATOM 2301 C C . ASN A 1 287 ? -29.087 -1.279 48.848 1.00 96.25 287 ASN A C 1
ATOM 2303 O O . ASN A 1 287 ? -29.475 -1.376 50.011 1.00 96.25 287 ASN A O 1
ATOM 2307 N N . THR A 1 288 ? -29.648 -0.429 47.988 1.00 95.38 288 THR A N 1
ATOM 2308 C CA . THR A 1 288 ? -30.790 0.429 48.333 1.00 95.38 288 THR A CA 1
ATOM 2309 C C . THR A 1 288 ? -32.081 -0.377 48.480 1.00 95.38 288 THR A C 1
ATOM 2311 O O . THR A 1 288 ? -32.846 -0.116 49.405 1.00 95.38 288 THR A O 1
ATOM 2314 N N . VAL A 1 289 ? -32.294 -1.399 47.643 1.00 95.25 289 VAL A N 1
ATOM 2315 C CA . VAL A 1 289 ? -33.415 -2.346 47.780 1.00 95.25 289 VAL A CA 1
ATOM 2316 C C . VAL A 1 289 ? -33.329 -3.113 49.104 1.00 95.25 289 VAL A C 1
ATOM 2318 O O . VAL A 1 289 ? -34.328 -3.182 49.809 1.00 95.25 289 VAL A O 1
ATOM 2321 N N . THR A 1 290 ? -32.144 -3.586 49.512 1.00 94.50 290 THR A N 1
ATOM 2322 C CA . THR A 1 290 ? -31.944 -4.231 50.831 1.00 94.50 290 THR A CA 1
ATOM 2323 C C . THR A 1 290 ? -32.299 -3.314 51.989 1.00 94.50 290 THR A C 1
ATOM 2325 O O . THR A 1 290 ? -33.059 -3.697 52.873 1.00 94.50 290 THR A O 1
ATOM 2328 N N . LYS A 1 291 ? -31.840 -2.060 51.953 1.00 91.69 291 LYS A N 1
ATOM 2329 C CA . LYS A 1 291 ? -32.238 -1.074 52.967 1.00 91.69 291 LYS A CA 1
ATOM 2330 C C . LYS A 1 291 ? -33.743 -0.822 52.960 1.00 91.69 291 LYS A C 1
ATOM 2332 O O . LYS A 1 291 ? -34.313 -0.566 54.016 1.00 91.69 291 LYS A O 1
ATOM 2337 N N . PHE A 1 292 ? -34.382 -0.847 51.792 1.00 91.38 2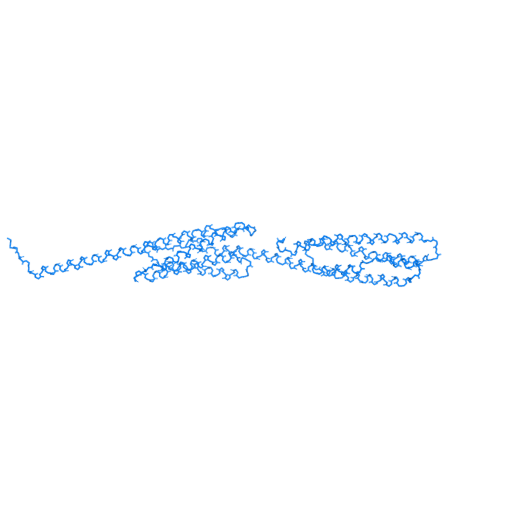92 PHE A N 1
ATOM 2338 C CA . PHE A 1 292 ? -35.822 -0.650 51.691 1.00 91.38 292 PHE A CA 1
ATOM 2339 C C . PHE A 1 292 ? -36.597 -1.815 52.326 1.00 91.38 292 PHE A C 1
ATOM 2341 O O . PHE A 1 292 ? -37.513 -1.566 53.108 1.00 91.38 292 PHE A O 1
ATOM 2348 N N . GLU A 1 293 ? -36.187 -3.058 52.072 1.00 91.69 293 GLU A N 1
ATOM 2349 C CA . GLU A 1 293 ? -36.784 -4.256 52.675 1.00 91.69 293 GLU A CA 1
ATOM 2350 C C . GLU A 1 293 ? -36.651 -4.255 54.209 1.00 91.69 293 GLU A C 1
ATOM 2352 O O . GLU A 1 293 ? -37.638 -4.425 54.925 1.00 91.69 293 GLU A O 1
ATOM 2357 N N . GLU A 1 294 ? -35.455 -3.962 54.728 1.00 87.94 294 GLU A N 1
ATOM 2358 C CA . GLU A 1 294 ? -35.179 -3.920 56.173 1.00 87.94 294 GLU A CA 1
ATOM 2359 C C . GLU A 1 294 ? -35.988 -2.839 56.917 1.00 87.94 294 GLU A C 1
ATOM 2361 O O . GLU A 1 294 ? -36.303 -2.993 58.099 1.00 87.94 294 GLU A O 1
ATOM 2366 N N . ASN A 1 295 ? -36.341 -1.742 56.236 1.00 80.81 295 ASN A N 1
ATOM 2367 C CA . ASN A 1 295 ? -37.007 -0.575 56.827 1.00 80.81 295 ASN A CA 1
ATOM 2368 C C . ASN A 1 295 ? -38.491 -0.446 56.450 1.00 80.81 295 ASN A C 1
ATOM 2370 O O . ASN A 1 295 ? -39.107 0.572 56.770 1.00 80.81 295 ASN A O 1
ATOM 2374 N N . PHE A 1 296 ? -39.092 -1.468 55.829 1.00 67.50 296 PHE A N 1
ATOM 2375 C CA . PHE A 1 296 ? -40.463 -1.445 55.289 1.00 67.50 296 PHE A CA 1
ATOM 2376 C C . PHE A 1 296 ? -41.560 -1.126 56.335 1.00 67.50 296 PHE A C 1
ATOM 2378 O O . PHE A 1 296 ? -42.704 -0.855 55.987 1.00 67.50 296 PHE A O 1
ATOM 2385 N N . SER A 1 297 ? -41.212 -1.126 57.629 1.00 58.84 297 SER A N 1
ATOM 2386 C CA . SER A 1 297 ? -42.118 -0.898 58.768 1.00 58.84 297 SER A CA 1
ATOM 2387 C C . SER A 1 297 ? -41.974 0.472 59.460 1.00 58.84 297 SER A C 1
ATOM 2389 O O . SER A 1 297 ? -42.718 0.740 60.402 1.00 58.84 297 SER A O 1
ATOM 2391 N N . GLN A 1 298 ? -41.013 1.323 59.069 1.00 54.16 298 GLN A N 1
ATOM 2392 C CA . GLN A 1 298 ? -40.726 2.607 59.738 1.00 54.16 298 GLN A CA 1
ATOM 2393 C C . GLN A 1 298 ? -41.043 3.828 58.856 1.00 54.16 298 GLN A C 1
ATOM 2395 O O . GLN A 1 298 ? -40.971 3.761 57.633 1.00 54.16 298 GLN A O 1
ATOM 2400 N N . ASP A 1 299 ? -41.311 4.975 59.495 1.00 57.53 299 ASP A N 1
ATOM 2401 C CA . ASP A 1 299 ? -41.584 6.321 58.934 1.00 57.53 299 ASP A CA 1
ATOM 2402 C C . ASP A 1 299 ? -40.454 6.906 58.026 1.00 57.53 299 ASP A C 1
ATOM 2404 O O . ASP A 1 299 ? -40.443 8.090 57.688 1.00 57.53 299 ASP A O 1
ATOM 2408 N N . ASN A 1 300 ? -39.495 6.082 57.583 1.00 60.78 300 ASN A N 1
ATOM 2409 C CA . ASN A 1 300 ? -38.292 6.442 56.817 1.00 60.78 300 ASN A CA 1
ATOM 2410 C C . ASN A 1 300 ? -38.522 6.547 55.293 1.00 60.78 300 ASN A C 1
ATOM 2412 O O . ASN A 1 300 ? -37.565 6.598 54.515 1.00 60.78 300 ASN A O 1
ATOM 2416 N N . SER A 1 301 ? -39.779 6.609 54.834 1.00 71.88 301 SER A N 1
ATOM 2417 C CA . SER A 1 301 ? -40.120 6.597 53.398 1.00 71.88 301 SER A CA 1
ATOM 2418 C C . SER A 1 301 ? -39.453 7.733 52.604 1.00 71.88 301 SER A C 1
ATOM 2420 O O . SER A 1 301 ? -39.089 7.557 51.439 1.00 71.88 301 SER A O 1
ATOM 2422 N N . SER A 1 302 ? -39.226 8.887 53.243 1.00 80.81 302 SER A N 1
ATOM 2423 C CA . SER A 1 302 ? -38.609 10.056 52.603 1.00 80.81 302 SER A CA 1
ATOM 2424 C C . SER A 1 302 ? -37.105 9.908 52.344 1.00 80.81 302 SER A C 1
ATOM 2426 O O . SER A 1 302 ? -36.595 10.493 51.388 1.00 80.81 302 SER A O 1
ATOM 2428 N N . GLU A 1 303 ? -36.386 9.132 53.159 1.00 86.00 303 GLU A N 1
ATOM 2429 C CA . GLU A 1 303 ? -34.948 8.899 52.989 1.00 86.00 303 GLU A CA 1
ATOM 2430 C C . GLU A 1 303 ? -34.691 7.866 51.890 1.00 86.00 303 GLU A C 1
ATOM 2432 O O . GLU A 1 303 ? -33.901 8.119 50.981 1.00 86.00 303 GLU A O 1
ATOM 2437 N N . ILE A 1 304 ? -35.437 6.756 51.908 1.00 87.50 304 ILE A N 1
ATOM 2438 C CA . ILE A 1 304 ? -35.375 5.725 50.864 1.00 87.50 304 ILE A CA 1
ATOM 2439 C C . ILE A 1 304 ? -35.689 6.322 49.490 1.00 87.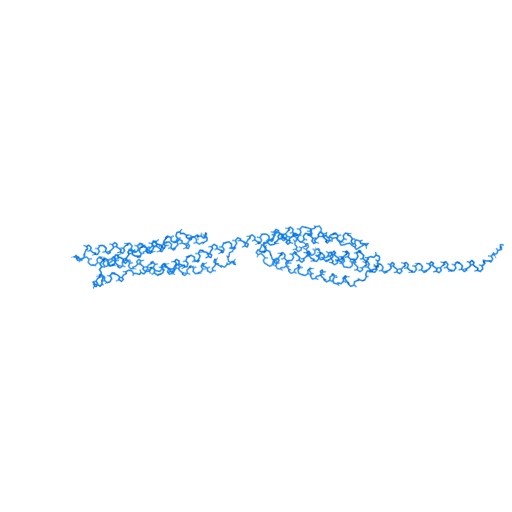50 304 ILE A C 1
ATOM 2441 O O . ILE A 1 304 ? -34.959 6.079 48.528 1.00 87.50 304 ILE A O 1
ATOM 2445 N N . LYS A 1 305 ? -36.713 7.179 49.399 1.00 88.88 305 LYS A N 1
ATOM 2446 C CA . LYS A 1 305 ? -37.050 7.874 48.152 1.00 88.88 305 LYS A CA 1
ATOM 2447 C C . LYS A 1 305 ? -35.873 8.691 47.603 1.00 88.88 305 LYS A C 1
ATOM 2449 O O . LYS A 1 305 ? -35.579 8.605 46.415 1.00 88.88 305 LYS A O 1
ATOM 2454 N N . LYS A 1 306 ? -35.160 9.439 48.454 1.00 91.75 306 LYS A N 1
ATOM 2455 C CA . LYS A 1 306 ? -33.989 10.233 48.033 1.00 91.75 306 LYS A CA 1
ATOM 2456 C C . LYS A 1 306 ? -32.844 9.365 47.508 1.00 91.75 306 LYS A C 1
ATOM 2458 O O . LYS A 1 306 ? -32.141 9.792 46.593 1.00 91.75 306 LYS A O 1
ATOM 2463 N N . LEU A 1 307 ? -32.646 8.170 48.071 1.00 93.94 307 LEU A N 1
ATOM 2464 C CA . LEU A 1 307 ? -31.643 7.227 47.568 1.00 93.94 307 LEU A CA 1
ATOM 2465 C C . LEU A 1 307 ? -31.990 6.773 46.145 1.00 93.94 307 LEU A C 1
ATOM 2467 O O . LEU A 1 307 ? -31.137 6.860 45.263 1.00 93.94 307 LEU A O 1
ATOM 2471 N N . PHE A 1 308 ? -33.245 6.391 45.890 1.00 94.94 308 PHE A N 1
ATOM 2472 C CA . PHE A 1 308 ? -33.697 6.023 44.544 1.00 94.94 308 PHE A CA 1
ATOM 2473 C C . PHE A 1 308 ? -33.645 7.195 43.549 1.00 94.94 308 PHE A C 1
ATOM 2475 O O . PHE A 1 308 ? -33.167 7.013 42.432 1.00 94.94 308 PHE A O 1
ATOM 2482 N N . GLU A 1 309 ? -34.006 8.415 43.961 1.00 94.62 309 GLU A N 1
ATOM 2483 C CA . GLU A 1 309 ? -33.832 9.624 43.134 1.00 94.62 309 GLU A CA 1
ATOM 2484 C C . GLU A 1 309 ? -32.353 9.882 42.777 1.00 94.62 309 GLU A C 1
ATOM 2486 O O . GLU A 1 309 ? -32.040 10.366 41.688 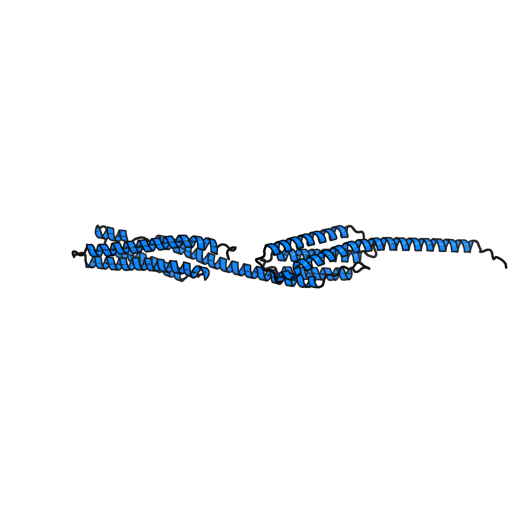1.00 94.62 309 GLU A O 1
ATOM 2491 N N . SER A 1 310 ? -31.413 9.570 43.678 1.00 95.75 310 SER A N 1
ATOM 2492 C CA . SER A 1 310 ? -29.977 9.663 43.384 1.00 95.75 310 SER A CA 1
ATOM 2493 C C . SER A 1 310 ? -29.510 8.574 42.417 1.00 95.75 310 SER A C 1
ATOM 2495 O O . SER A 1 310 ? -28.656 8.840 41.572 1.00 95.75 310 SER A O 1
ATOM 2497 N N . LEU A 1 311 ? -30.053 7.360 42.525 1.00 96.81 311 LEU A N 1
ATOM 2498 C CA . LEU A 1 311 ? -29.744 6.258 41.613 1.00 96.81 311 LEU A CA 1
ATOM 2499 C C . LEU A 1 311 ? -30.227 6.552 40.194 1.00 96.81 311 LEU A C 1
ATOM 2501 O O . LEU A 1 311 ? -29.495 6.291 39.242 1.00 96.81 311 LEU A O 1
ATOM 2505 N N . GLU A 1 312 ? -31.415 7.138 40.045 1.00 96.44 312 GLU A N 1
ATOM 2506 C CA . GLU A 1 312 ? -31.930 7.575 38.745 1.00 96.44 312 GLU A CA 1
ATOM 2507 C C . GLU A 1 312 ? -30.989 8.596 38.088 1.00 96.44 312 GLU A C 1
ATOM 2509 O O . GLU A 1 312 ? -30.580 8.407 36.946 1.00 96.44 312 GLU A O 1
ATOM 2514 N N . LYS A 1 313 ? -30.495 9.585 38.845 1.00 96.31 313 LYS A N 1
ATOM 2515 C CA . LYS A 1 313 ? -29.481 10.533 38.343 1.00 96.31 313 LYS A CA 1
ATOM 2516 C C . LYS A 1 313 ? -28.170 9.854 37.934 1.00 96.31 313 LYS A C 1
ATOM 2518 O O . LYS A 1 313 ? -27.555 10.257 36.946 1.00 96.31 313 LYS A O 1
ATOM 2523 N N . ASN A 1 314 ? -27.720 8.846 38.683 1.00 95.56 314 ASN A N 1
ATOM 2524 C CA . ASN A 1 314 ? -26.513 8.085 38.340 1.00 95.56 314 ASN A CA 1
ATOM 2525 C C . ASN A 1 314 ? -26.701 7.302 37.032 1.00 95.56 314 ASN A C 1
ATOM 2527 O O . ASN A 1 314 ? -25.794 7.275 36.193 1.00 95.56 314 ASN A O 1
ATOM 2531 N N . TYR A 1 315 ? -27.880 6.706 36.838 1.00 97.94 315 TYR A N 1
ATOM 2532 C CA . TYR A 1 315 ? -28.244 6.062 35.581 1.00 97.94 315 TYR A CA 1
ATOM 2533 C C . TYR A 1 315 ? -28.266 7.067 34.426 1.00 97.94 315 TYR A C 1
ATOM 2535 O O . TYR A 1 315 ? -27.591 6.835 33.427 1.00 97.94 315 TYR A O 1
ATOM 2543 N N . ASP A 1 316 ? -28.945 8.205 34.580 1.00 97.81 316 ASP A N 1
ATOM 2544 C CA . ASP A 1 316 ? -29.041 9.236 33.539 1.00 97.81 316 ASP A CA 1
ATOM 2545 C C . ASP A 1 316 ? -27.660 9.770 33.130 1.00 97.81 316 ASP A C 1
ATOM 2547 O O . ASP A 1 316 ? -27.374 9.973 31.950 1.00 97.81 316 ASP A O 1
ATOM 2551 N N . SER A 1 317 ? -26.760 9.952 34.102 1.00 97.25 317 SER A N 1
ATOM 2552 C CA . SER A 1 317 ? -25.366 10.338 33.854 1.00 97.25 317 SER A CA 1
ATOM 2553 C C . SER A 1 317 ? -24.606 9.280 33.042 1.00 97.25 317 SER A C 1
ATOM 2555 O O . SER A 1 317 ? -23.851 9.605 32.119 1.00 97.25 317 SER A O 1
ATOM 2557 N N . THR A 1 318 ? -24.832 8.002 33.352 1.00 97.50 318 THR A N 1
ATOM 2558 C CA . THR A 1 318 ? -24.231 6.869 32.635 1.00 97.50 318 THR A CA 1
ATOM 2559 C C . THR A 1 318 ? -24.781 6.758 31.213 1.00 97.50 318 THR A C 1
ATOM 2561 O O . THR A 1 318 ? -24.011 6.596 30.269 1.00 97.50 318 THR A O 1
ATOM 2564 N N . ASP A 1 319 ? -26.097 6.902 31.042 1.00 97.62 319 ASP A N 1
ATOM 2565 C CA . ASP A 1 319 ? -26.767 6.894 29.740 1.00 97.62 319 ASP A CA 1
ATOM 2566 C C . ASP A 1 319 ? -26.263 8.026 28.845 1.00 97.62 319 ASP A C 1
ATOM 2568 O O . ASP A 1 319 ? -25.874 7.797 27.699 1.00 97.62 319 ASP A O 1
ATOM 2572 N N . LYS A 1 320 ? -26.163 9.236 29.402 1.00 97.75 320 LYS A N 1
ATOM 2573 C CA . LYS A 1 320 ? -25.590 10.382 28.702 1.00 97.75 320 LYS A CA 1
ATOM 2574 C C . LYS A 1 320 ? -24.148 10.116 28.272 1.00 97.75 320 LYS A C 1
ATOM 2576 O O . LYS A 1 320 ? -23.818 10.334 27.112 1.00 97.75 320 LYS A O 1
ATOM 2581 N N . SER A 1 321 ? -23.315 9.603 29.177 1.00 97.50 321 SER A N 1
ATOM 2582 C CA . SER A 1 321 ? -21.912 9.285 28.876 1.00 97.50 321 SER A CA 1
ATOM 2583 C C . SER A 1 321 ? -21.789 8.242 27.763 1.00 97.50 321 SER A C 1
ATOM 2585 O O . SER A 1 321 ? -20.921 8.359 26.903 1.00 97.50 321 SER A O 1
ATOM 2587 N N . PHE A 1 322 ? -22.681 7.247 27.741 1.00 97.94 322 PHE A N 1
ATOM 2588 C CA . PHE A 1 322 ? -22.747 6.263 26.664 1.00 97.94 322 PHE A CA 1
ATOM 2589 C C . PHE A 1 322 ? -23.140 6.892 25.323 1.00 97.94 322 PHE A C 1
ATOM 2591 O O . PHE A 1 322 ? -22.488 6.634 24.315 1.00 97.94 322 PHE A O 1
ATOM 2598 N N . ASN A 1 323 ? -24.154 7.756 25.297 1.00 96.25 323 ASN A N 1
ATOM 2599 C CA . ASN A 1 323 ? -24.564 8.438 24.068 1.00 96.25 323 ASN A CA 1
ATOM 2600 C C . ASN A 1 323 ? -23.460 9.377 23.540 1.00 96.25 323 ASN A C 1
ATOM 2602 O O . ASN A 1 323 ? -23.179 9.391 22.342 1.00 96.25 323 ASN A O 1
ATOM 2606 N N . ASP A 1 324 ? -22.782 10.105 24.432 1.00 95.62 324 ASP A N 1
ATOM 2607 C CA . ASP A 1 324 ? -21.633 10.951 24.087 1.00 95.62 324 ASP A CA 1
ATOM 2608 C C . ASP A 1 324 ? -20.455 10.117 23.551 1.00 95.62 324 ASP A C 1
ATOM 2610 O O . ASP A 1 324 ? -19.762 10.531 22.618 1.00 95.62 324 ASP A O 1
ATOM 2614 N N . TYR A 1 325 ? -20.240 8.920 24.102 1.00 97.50 325 TYR A N 1
ATOM 2615 C CA . TYR A 1 325 ? -19.248 7.973 23.600 1.00 97.50 325 TYR A CA 1
ATOM 2616 C C . TYR A 1 325 ? -19.564 7.511 22.174 1.00 97.50 325 TYR A C 1
ATOM 2618 O O . TYR A 1 325 ? -18.689 7.600 21.315 1.00 97.50 325 TYR A O 1
ATOM 2626 N N . ILE A 1 326 ? -20.801 7.076 21.900 1.00 96.38 326 ILE A N 1
ATOM 2627 C CA . ILE A 1 326 ? -21.216 6.603 20.567 1.00 96.38 326 ILE A CA 1
ATOM 2628 C C . ILE A 1 326 ? -20.982 7.679 19.498 1.00 96.38 326 ILE A C 1
ATOM 2630 O O . ILE A 1 326 ? -20.406 7.392 18.451 1.00 96.38 326 ILE A O 1
ATOM 2634 N N . ASN A 1 327 ? -21.322 8.936 19.795 1.00 90.94 327 ASN A N 1
ATOM 2635 C CA . ASN A 1 327 ? -21.109 10.047 18.862 1.00 90.94 327 ASN A CA 1
ATOM 2636 C C . ASN A 1 327 ? -19.627 10.235 18.479 1.00 90.94 327 ASN A C 1
ATOM 2638 O O . ASN A 1 327 ? -19.316 10.560 17.335 1.00 90.94 327 ASN A O 1
ATOM 2642 N N . ASN A 1 328 ? -18.704 10.031 19.424 1.00 92.56 328 ASN A N 1
ATOM 2643 C CA . ASN A 1 328 ? -17.265 10.109 19.158 1.00 92.56 328 ASN A CA 1
ATOM 2644 C C . ASN A 1 328 ? -16.723 8.833 18.494 1.00 92.56 328 ASN A C 1
ATOM 2646 O O . ASN A 1 328 ? -15.808 8.896 17.670 1.00 92.56 328 ASN A O 1
ATOM 2650 N N . TYR A 1 329 ? -17.283 7.677 18.853 1.00 96.25 329 TYR A N 1
ATOM 2651 C CA . TYR A 1 329 ? -16.904 6.371 18.329 1.00 96.25 329 TYR A CA 1
ATOM 2652 C C . TYR A 1 329 ? -17.077 6.300 16.810 1.00 96.25 329 TYR A C 1
ATOM 2654 O O . TYR A 1 329 ? -16.132 5.916 16.123 1.00 96.25 329 TYR A O 1
ATOM 2662 N N . ASP A 1 330 ? -18.217 6.748 16.278 1.00 93.56 330 ASP A N 1
ATOM 2663 C CA . ASP A 1 330 ? -18.500 6.697 14.837 1.00 93.56 330 ASP A CA 1
ATOM 2664 C C . ASP A 1 330 ? -17.518 7.549 14.017 1.00 93.56 330 ASP A C 1
ATOM 2666 O O . ASP A 1 330 ? -17.059 7.136 12.948 1.00 93.56 330 ASP A O 1
ATOM 2670 N N . GLY A 1 331 ? -17.132 8.718 14.541 1.00 93.25 331 GLY A N 1
ATOM 2671 C CA . GLY A 1 331 ? -16.118 9.574 13.921 1.00 93.25 331 GLY A CA 1
ATOM 2672 C C . GLY A 1 331 ? -14.733 8.921 13.905 1.00 93.25 331 GLY A C 1
ATOM 2673 O O . GLY A 1 331 ? -14.058 8.918 12.874 1.00 93.25 331 GLY A O 1
ATOM 2674 N N . ASN A 1 332 ? -14.329 8.313 15.025 1.00 94.69 332 ASN A N 1
ATOM 2675 C CA . ASN A 1 332 ? -13.073 7.567 15.110 1.00 94.69 332 ASN A CA 1
ATOM 2676 C C . ASN A 1 332 ? -13.075 6.356 14.171 1.00 94.69 332 ASN A C 1
ATOM 2678 O O . ASN A 1 332 ? -12.079 6.116 13.492 1.00 94.69 332 ASN A O 1
ATOM 2682 N N . LYS A 1 333 ? -14.188 5.621 14.098 1.00 96.06 333 LYS A N 1
ATOM 2683 C CA . LYS A 1 333 ? -14.356 4.483 13.194 1.00 96.06 333 LYS A CA 1
ATOM 2684 C C . LYS A 1 333 ? -14.116 4.906 11.755 1.00 96.06 333 LYS A C 1
ATOM 2686 O O . LYS A 1 333 ? -13.192 4.400 11.133 1.00 96.06 333 LYS A O 1
ATOM 2691 N N . ALA A 1 334 ? -14.854 5.907 11.277 1.00 94.62 334 ALA A N 1
ATOM 2692 C CA . ALA A 1 334 ? -14.709 6.409 9.914 1.00 94.62 334 ALA A CA 1
ATOM 2693 C C . ALA A 1 334 ? -13.274 6.864 9.588 1.00 94.62 334 ALA A C 1
ATOM 2695 O O . ALA A 1 334 ? -12.787 6.602 8.491 1.00 94.62 334 ALA A O 1
ATOM 2696 N N . PHE A 1 335 ? -12.587 7.515 10.533 1.00 95.06 335 PHE A N 1
ATOM 2697 C CA . PHE A 1 335 ? -11.209 7.965 10.336 1.00 95.06 335 PHE A CA 1
ATOM 2698 C C . PHE A 1 335 ? -10.222 6.793 10.236 1.00 95.06 335 PHE A C 1
ATOM 2700 O O . PHE A 1 335 ? -9.466 6.708 9.272 1.00 95.06 335 PHE A O 1
ATOM 2707 N N . TYR A 1 336 ? -10.229 5.886 11.216 1.00 95.38 336 TYR A N 1
ATOM 2708 C CA . TYR A 1 336 ? -9.218 4.832 11.355 1.00 95.38 336 TYR A CA 1
ATOM 2709 C C . TYR A 1 336 ? -9.482 3.589 10.489 1.00 95.38 336 TYR A C 1
ATOM 2711 O O . TYR A 1 336 ? -8.577 2.770 10.331 1.00 95.38 336 TYR A O 1
ATOM 2719 N N . THR A 1 337 ? -10.679 3.439 9.912 1.00 92.75 337 THR A N 1
ATOM 2720 C CA . THR A 1 337 ? -10.975 2.396 8.911 1.00 92.75 337 THR A CA 1
ATOM 2721 C C . THR A 1 337 ? -10.758 2.863 7.467 1.00 92.75 337 THR A C 1
ATOM 2723 O O . THR A 1 337 ? -11.126 2.156 6.530 1.00 92.75 337 THR A O 1
ATOM 2726 N N . ASP A 1 338 ? -10.170 4.043 7.258 1.00 92.00 338 ASP A N 1
ATOM 2727 C CA . ASP A 1 338 ? -9.768 4.538 5.941 1.00 92.00 338 ASP A CA 1
ATOM 2728 C C . ASP A 1 338 ? -8.239 4.567 5.835 1.00 92.00 338 ASP A C 1
ATOM 2730 O O . ASP A 1 338 ? -7.554 5.317 6.530 1.00 92.00 338 ASP A O 1
ATOM 2734 N N . ILE A 1 339 ? -7.699 3.763 4.916 1.00 89.00 339 ILE A N 1
ATOM 2735 C CA . ILE A 1 339 ? -6.254 3.630 4.695 1.00 89.00 339 ILE A CA 1
ATOM 2736 C C . ILE A 1 339 ? -5.571 4.943 4.292 1.00 89.00 339 ILE A C 1
ATOM 2738 O O . ILE A 1 339 ? -4.351 5.048 4.391 1.00 89.00 339 ILE A O 1
ATOM 2742 N N . THR A 1 340 ? -6.325 5.924 3.795 1.00 87.94 340 THR A N 1
ATOM 2743 C CA . THR A 1 340 ? -5.782 7.222 3.384 1.00 87.94 340 THR A CA 1
ATOM 2744 C C . THR A 1 340 ? -5.503 8.154 4.567 1.00 87.94 340 THR A C 1
ATOM 2746 O O . THR A 1 340 ? -4.697 9.073 4.427 1.00 87.94 340 THR A O 1
ATOM 2749 N N . ASN A 1 341 ? -6.114 7.887 5.726 1.00 88.50 341 ASN A N 1
ATOM 2750 C CA . ASN A 1 341 ? -5.938 8.647 6.968 1.00 88.50 341 ASN A CA 1
ATOM 2751 C C . ASN A 1 341 ? -4.843 8.076 7.889 1.00 88.50 341 ASN A C 1
ATOM 2753 O O . ASN A 1 341 ? -4.467 8.720 8.871 1.00 88.50 341 ASN A O 1
ATOM 2757 N N . LEU A 1 342 ? -4.353 6.872 7.580 1.00 86.00 342 LEU A N 1
ATOM 2758 C CA . LEU A 1 342 ? -3.220 6.197 8.226 1.00 86.00 342 LEU A CA 1
ATOM 2759 C C . LEU A 1 342 ? -1.933 6.509 7.462 1.00 86.00 342 LEU A C 1
ATOM 2761 O O . LEU A 1 342 ? -0.843 6.536 8.073 1.00 86.00 342 LEU A O 1
#

pLDDT: mean 92.88, std 8.3, range [43.53, 98.69]

Sequence (342 aa):
MENKKMSTGLKVIIVAGICLLSVYIAYSFTINKEDNAYINSLYKYKQKVDAINKTVVNTLNNIDSLDTNDEKNINDIKQKLSASLSDIQNVLTNVNKIKAPVRYENQFNLYVKGIESNKNFINQITLILNNSKSNDVGNAVETANKYIDESKKYYEASKLKKVYIEIPAPMYSIPDKISKYAFKVLSEYQSKSLLLEQCTSYFDNMDNLLSEFKGVKTSLNSNYLNLVNNETSFDEVYIAIEKKLIEINGLQDIYNNISVPASLANNHKMFDNILKSYTNYCMDFKNTVTKFEENFSQDNSSEIKKLFESLEKNYDSTDKSFNDYINNYDGNKAFYTDITNL

Secondary structure (DSSP, 8-state):
-------HHHHHHHHHHHHHHHHHHHHHHHHHHHHHHHHHHHHHHHHHHHHHHHHHHHHHTTGGG--TT-HHHHHHHHHHHHHHHHHHHHHHHHHTT----GGGHHHHHHHHHHHHHHHHHHHHHHHHHHTTT-TTHHHHHHHHHHHHHHHHHHHHHT-BTTB-----GGGGGHHHHHHHHHHHHHHHHHHHHHHHHHHHHHHHHHHHHHHHHHHH---SHHHHHHHHTTSS-HHHHHHHHHHHHHHHHHHHHHHHT----GGGHHHHHHHHHHHHHHHHHHHHHHHHHHHHHHTTTSSTHHHHHHHHHHHHHHHHHHHHHHHHHHHHHHHHHHHHT-TT--